Protein AF-A0A372QYA3-F1 (afdb_m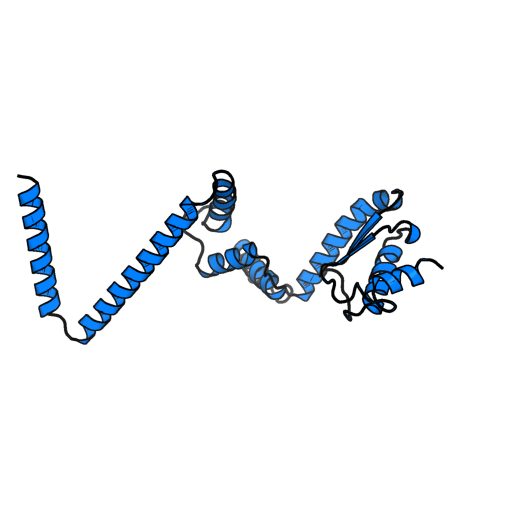onomer_lite)

pLDDT: mean 73.02, std 10.93, range [42.56, 90.44]

Radius of gyration: 29.96 Å; chains: 1; bounding box: 78×36×72 Å

Secondary structure (DSSP, 8-state):
-HHHHHHHHHHHHHHHHHHHHHT--HHHHHHHHHHHHHHHHHHHHHHHHHHHHTTS-TTHHHHHHHHIIIIIB-SSSTTTTSBP-HHHHHHHHHHHTT---HHHHHHHHHHHHHHHHSS---TT-SHHHHHHHHHHHHHHHHHHHHHHHHHSS-EEEEE-TTS--SS-SHHHHHHHHHHHHHHTT--GGGEEEEEES-GGGT--TTTSHHHHHHHHH--

Foldseek 3Di:
DVVVVVVVVVVVVVVVVVVVVVPDDPVRVVVVVVVVVVVVVVVVVVVVVVVVLVPDDPVVNVVVVVCCQPPQADCDDPRGRPGDDPVSVVVVVCVVVPNDDLQNVLVVVQVVCCVVPVDGDPPCRDSVNVLVVVVVVVCVVCLVCLVVQQPDQADEEEDEPSQDQVDPALQSLLVSVVCVCVVSVHQLVRHPYYYYPDCPQQDDPCGRNVNNNCVVNVD

Structure (mmCIF, N/CA/C/O backbone):
data_AF-A0A372QYA3-F1
#
_entry.id   AF-A0A372QYA3-F1
#
loop_
_atom_site.group_PDB
_atom_site.id
_atom_site.type_symbol
_atom_site.label_atom_id
_atom_site.label_alt_id
_atom_site.label_comp_id
_atom_site.label_asym_id
_atom_site.label_entity_id
_atom_site.label_seq_id
_atom_site.pdbx_PDB_ins_code
_atom_site.Cartn_x
_atom_site.Cartn_y
_atom_site.Cartn_z
_atom_site.occupancy
_atom_site.B_iso_or_equiv
_atom_site.auth_seq_id
_atom_site.auth_comp_id
_atom_site.auth_asym_id
_atom_site.auth_atom_id
_atom_site.pdbx_PDB_model_num
ATOM 1 N N . MET A 1 1 ? -58.654 -13.654 30.396 1.00 54.06 1 MET A N 1
ATOM 2 C CA . MET A 1 1 ? -57.987 -13.407 31.698 1.00 54.06 1 MET A CA 1
ATOM 3 C C . MET A 1 1 ? -56.576 -12.816 31.540 1.00 54.06 1 MET A C 1
ATOM 5 O O . MET A 1 1 ? -56.242 -11.886 32.264 1.00 54.06 1 MET A O 1
ATOM 9 N N . GLU A 1 2 ? -55.760 -13.261 30.574 1.00 54.84 2 GLU A N 1
ATOM 10 C CA . GLU A 1 2 ? -54.404 -12.713 30.334 1.00 54.84 2 GLU A CA 1
ATOM 11 C C . GLU A 1 2 ? -54.378 -11.266 29.810 1.00 54.84 2 GLU A C 1
ATOM 13 O O . GLU A 1 2 ? -53.582 -10.458 30.284 1.00 54.84 2 GLU A O 1
ATOM 18 N N . ALA A 1 3 ? -55.300 -10.892 28.916 1.00 55.34 3 ALA A N 1
ATOM 19 C CA . ALA A 1 3 ? -55.398 -9.522 28.393 1.00 55.34 3 ALA A CA 1
ATOM 20 C C . ALA A 1 3 ? -55.776 -8.476 29.467 1.00 55.34 3 ALA A C 1
ATOM 22 O O . ALA A 1 3 ? -55.344 -7.328 29.409 1.00 55.34 3 ALA A O 1
ATOM 23 N N . GLN A 1 4 ? -56.546 -8.871 30.487 1.00 65.69 4 GLN A N 1
ATOM 24 C CA . GLN A 1 4 ? -56.871 -8.000 31.626 1.00 65.69 4 GLN A CA 1
ATOM 25 C C . GLN A 1 4 ? -55.680 -7.850 32.582 1.00 65.69 4 GLN A C 1
ATOM 27 O O . GLN A 1 4 ? -55.420 -6.747 33.062 1.00 65.69 4 GLN A O 1
ATOM 32 N N . LYS A 1 5 ? -54.900 -8.921 32.798 1.00 66.12 5 LYS A N 1
ATOM 33 C CA . LYS A 1 5 ? -53.649 -8.865 33.574 1.00 66.12 5 LYS A CA 1
ATOM 34 C C . LYS A 1 5 ? -52.579 -8.006 32.888 1.00 66.12 5 LYS A C 1
ATOM 36 O O . LYS A 1 5 ? -51.867 -7.276 33.574 1.00 66.12 5 LYS A O 1
ATOM 41 N N . SER A 1 6 ? -52.473 -8.044 31.555 1.00 70.00 6 SER A N 1
ATOM 42 C CA . SER A 1 6 ? -51.511 -7.209 30.817 1.00 70.00 6 SER A CA 1
ATOM 43 C C . SER A 1 6 ? -51.888 -5.723 30.839 1.00 70.00 6 SER A C 1
ATOM 45 O O . SER A 1 6 ? -51.007 -4.876 31.002 1.00 70.00 6 SER A O 1
ATOM 47 N N . LYS A 1 7 ? -53.189 -5.409 30.762 1.00 79.69 7 LYS A N 1
ATOM 48 C CA . LYS A 1 7 ? -53.711 -4.040 30.864 1.00 79.69 7 LYS A CA 1
ATOM 49 C C . LYS A 1 7 ? -53.459 -3.436 32.248 1.00 79.69 7 LYS A C 1
ATOM 51 O O . LYS A 1 7 ? -52.828 -2.389 32.334 1.00 79.69 7 LYS A O 1
ATOM 56 N N . ALA A 1 8 ? -53.805 -4.152 33.320 1.00 80.75 8 ALA A N 1
ATOM 57 C CA . ALA A 1 8 ? -53.555 -3.699 34.692 1.00 80.75 8 ALA A CA 1
ATOM 58 C C . ALA A 1 8 ? -52.058 -3.448 34.971 1.00 80.75 8 ALA A C 1
ATOM 60 O O . ALA A 1 8 ? -51.691 -2.466 35.611 1.00 80.75 8 ALA A O 1
ATOM 61 N N . LYS A 1 9 ? -51.173 -4.293 34.425 1.00 80.94 9 LYS A N 1
ATOM 62 C CA . LYS A 1 9 ? -49.714 -4.132 34.553 1.00 80.94 9 LYS A CA 1
ATOM 63 C C . LYS A 1 9 ? -49.179 -2.925 33.772 1.00 80.94 9 LYS A C 1
ATOM 65 O O . LYS A 1 9 ? -48.159 -2.355 34.151 1.00 80.94 9 LYS A O 1
ATOM 70 N N . ARG A 1 10 ? -49.837 -2.543 32.672 1.00 82.06 10 ARG A N 1
ATOM 71 C CA . ARG A 1 10 ? -49.506 -1.342 31.890 1.00 82.06 10 ARG A CA 1
ATOM 72 C C . ARG A 1 10 ? -49.988 -0.074 32.600 1.00 82.06 10 ARG A C 1
ATOM 74 O O . ARG A 1 10 ? -49.250 0.905 32.625 1.00 82.06 10 ARG A O 1
ATOM 81 N N . ASP A 1 11 ? -51.168 -0.118 33.207 1.00 87.69 11 ASP A N 1
ATOM 82 C CA . ASP A 1 11 ? -51.745 1.022 33.924 1.00 87.69 11 ASP A CA 1
ATOM 83 C C . ASP A 1 11 ? -50.983 1.320 35.231 1.00 87.69 11 ASP A C 1
ATOM 85 O O . ASP A 1 11 ? -50.687 2.480 35.510 1.00 87.69 11 ASP A O 1
ATOM 89 N N . ASP A 1 12 ? -50.529 0.292 35.965 1.00 88.38 12 ASP A N 1
ATOM 90 C CA . ASP A 1 12 ? -49.647 0.476 37.135 1.00 88.38 12 ASP A CA 1
ATOM 91 C C . ASP A 1 12 ? -48.297 1.109 36.759 1.00 88.38 12 ASP A C 1
ATOM 93 O O . ASP A 1 12 ? -47.796 1.987 37.459 1.00 88.38 12 ASP A O 1
ATOM 97 N N . LYS A 1 13 ? -47.724 0.714 35.613 1.00 85.56 13 LYS A N 1
ATOM 98 C CA . LYS A 1 13 ? -46.493 1.330 35.097 1.00 85.56 13 LYS A CA 1
ATOM 99 C C . LYS A 1 13 ? -46.698 2.797 34.728 1.00 85.56 13 LYS A C 1
ATOM 101 O O . LYS A 1 13 ? -45.836 3.606 35.042 1.00 85.56 13 LYS A O 1
ATOM 106 N N . LYS A 1 14 ? -47.824 3.142 34.093 1.00 85.19 14 LYS A N 1
ATOM 107 C CA . LYS A 1 14 ? -48.154 4.540 33.769 1.00 85.19 14 LYS A CA 1
ATOM 108 C C . LYS A 1 14 ? -48.275 5.396 35.023 1.00 85.19 14 LYS A C 1
ATOM 110 O O . LYS A 1 14 ? -47.721 6.485 35.057 1.00 85.19 14 LYS A O 1
ATOM 115 N N . ARG A 1 15 ? -48.951 4.883 36.054 1.00 90.44 15 ARG A N 1
ATOM 116 C CA . ARG A 1 15 ? -49.091 5.588 37.331 1.00 90.44 15 ARG A CA 1
ATOM 117 C C . ARG A 1 15 ? -47.730 5.902 37.957 1.00 90.44 15 ARG A C 1
ATOM 119 O O . ARG A 1 15 ? -47.475 7.053 38.270 1.00 90.44 15 ARG A O 1
ATOM 126 N N . LYS A 1 16 ? -46.842 4.908 38.045 1.00 86.31 16 LYS A N 1
ATOM 127 C CA . LYS A 1 16 ? -45.486 5.087 38.595 1.00 86.31 16 LYS A CA 1
ATOM 128 C C . LYS A 1 16 ? -44.642 6.083 37.804 1.00 86.31 16 LYS A C 1
ATOM 130 O O . LYS A 1 16 ? -43.850 6.808 38.382 1.00 86.31 16 LYS A O 1
ATOM 135 N N . VAL A 1 17 ? -44.797 6.109 36.480 1.00 79.19 17 VAL A N 1
ATOM 136 C CA . VAL A 1 17 ? -44.107 7.091 35.631 1.00 79.19 17 VAL A CA 1
ATOM 137 C C . VAL A 1 17 ? -44.608 8.503 35.923 1.00 79.19 17 VAL A C 1
ATOM 139 O O . VAL A 1 17 ? -43.790 9.402 36.051 1.00 79.19 17 VAL A O 1
ATOM 142 N N . ASN A 1 18 ? -45.918 8.690 36.083 1.00 80.12 18 ASN A N 1
ATOM 143 C CA . ASN A 1 18 ? -46.479 10.002 36.406 1.00 80.12 18 ASN A CA 1
ATOM 144 C C . ASN A 1 18 ? -46.039 10.491 37.792 1.00 80.12 18 ASN A C 1
ATOM 146 O O . ASN A 1 18 ? -45.638 11.638 37.909 1.00 80.12 18 ASN A O 1
ATOM 150 N N . GLU A 1 19 ? -46.020 9.613 38.801 1.00 85.88 19 GLU A N 1
ATOM 151 C CA . GLU A 1 19 ? -45.521 9.946 40.147 1.00 85.88 19 GLU A CA 1
ATOM 152 C C . GLU A 1 19 ? -44.065 10.447 40.104 1.00 85.88 19 GLU A C 1
ATOM 154 O O . GLU A 1 19 ? -43.726 11.426 40.757 1.00 85.88 19 GLU A O 1
ATOM 159 N N . ILE A 1 20 ? -43.213 9.828 39.278 1.00 80.94 20 ILE A N 1
ATOM 160 C CA . ILE A 1 20 ? -41.821 10.263 39.094 1.00 80.94 20 ILE A CA 1
ATOM 161 C C . ILE A 1 20 ? -41.747 11.609 38.360 1.00 80.94 20 ILE A C 1
ATOM 163 O O . ILE A 1 20 ? -40.933 12.448 38.727 1.00 80.94 20 ILE A O 1
ATOM 167 N N . ILE A 1 21 ? -42.579 11.822 37.335 1.00 78.00 21 ILE A N 1
ATOM 168 C CA . ILE A 1 21 ? -42.610 13.079 36.568 1.00 78.00 21 ILE A CA 1
ATOM 169 C C . ILE A 1 21 ? -43.040 14.250 37.458 1.00 78.00 21 ILE A C 1
ATOM 171 O O . ILE A 1 21 ? -42.447 15.322 37.367 1.00 78.00 21 ILE A O 1
ATOM 175 N N . ASP A 1 22 ? -44.020 14.038 38.336 1.00 82.88 22 ASP A N 1
ATOM 176 C CA . ASP A 1 22 ? -44.539 15.073 39.236 1.00 82.88 22 ASP A CA 1
ATOM 177 C C . ASP A 1 22 ? -43.504 15.508 40.298 1.00 82.88 22 ASP A C 1
ATOM 179 O O . ASP A 1 22 ? -43.566 16.627 40.806 1.00 82.88 22 ASP A O 1
ATOM 183 N N . GLU A 1 23 ? -42.524 14.653 40.614 1.00 84.75 23 GLU A N 1
ATOM 184 C CA . GLU A 1 23 ? -41.421 14.945 41.545 1.00 84.75 23 GLU A CA 1
ATOM 185 C C . GLU A 1 23 ? -40.174 15.543 40.862 1.00 84.75 23 GLU A C 1
ATOM 187 O O . GLU A 1 23 ? -39.205 15.922 41.535 1.00 84.75 23 GLU A O 1
ATOM 192 N N . MET A 1 24 ? -40.154 15.624 39.528 1.00 83.19 24 MET A N 1
ATOM 193 C CA . MET A 1 24 ? -38.999 16.116 38.780 1.00 83.19 24 MET A CA 1
ATOM 194 C C . MET A 1 24 ? -39.003 17.640 38.664 1.00 83.19 24 MET A C 1
ATOM 196 O O . MET A 1 24 ? -39.960 18.257 38.209 1.00 83.19 24 MET A O 1
ATOM 200 N N . ASP A 1 25 ? -37.873 18.253 39.017 1.00 86.44 25 ASP A N 1
ATOM 201 C CA . ASP A 1 25 ? -37.598 19.641 38.659 1.00 86.44 25 ASP A CA 1
ATOM 202 C C . ASP A 1 25 ? -37.286 19.780 37.156 1.00 86.44 25 ASP A C 1
ATOM 204 O O . ASP A 1 25 ? -36.937 18.815 36.468 1.00 86.44 25 ASP A O 1
ATOM 208 N N . GLU A 1 26 ? -37.400 21.007 36.650 1.00 82.69 26 GLU A N 1
ATOM 209 C CA . GLU A 1 26 ? -37.239 21.345 35.230 1.00 82.69 26 GLU A CA 1
ATOM 210 C C . GLU A 1 26 ? -35.877 20.885 34.669 1.00 82.69 26 GLU A C 1
ATOM 212 O O . GLU A 1 26 ? -35.795 20.367 33.556 1.00 82.69 26 GLU A O 1
ATOM 217 N N . SER A 1 27 ? -34.816 20.939 35.484 1.00 80.75 27 SER A N 1
ATOM 218 C CA . SER A 1 27 ? -33.470 20.501 35.086 1.00 80.75 27 SER A CA 1
ATOM 219 C C . SER A 1 27 ? -33.353 18.980 34.916 1.00 80.75 27 SER A C 1
ATOM 221 O O . SER A 1 27 ? -32.662 18.489 34.016 1.00 80.75 27 SER A O 1
ATOM 223 N N . LYS A 1 28 ? -34.040 18.203 35.762 1.00 82.19 28 LYS A N 1
ATOM 224 C CA . LYS A 1 28 ? -34.118 16.741 35.631 1.00 82.19 28 LYS A CA 1
ATOM 225 C C . LYS A 1 28 ? -34.980 16.343 34.445 1.00 82.19 28 LYS A C 1
ATOM 227 O O . LYS A 1 28 ? -34.674 15.337 33.797 1.00 82.19 28 LYS A O 1
ATOM 232 N N . LEU A 1 29 ? -36.029 17.112 34.158 1.00 81.12 29 LEU A N 1
ATOM 233 C CA . LEU A 1 29 ? -36.910 16.870 33.022 1.00 81.12 29 LEU A CA 1
ATOM 234 C C . LEU A 1 29 ? -36.161 17.032 31.695 1.00 81.12 29 LEU A C 1
ATOM 236 O O . LEU A 1 29 ? -36.179 16.104 30.885 1.00 81.12 29 LEU A O 1
ATOM 240 N N . ASP A 1 30 ? -35.409 18.120 31.526 1.00 79.69 30 ASP A N 1
ATOM 241 C CA . ASP A 1 30 ? -34.592 18.365 30.328 1.00 79.69 30 ASP A CA 1
ATOM 242 C C . ASP A 1 30 ? -33.505 17.302 30.124 1.00 79.69 30 ASP A C 1
ATOM 244 O O . ASP A 1 30 ? -33.333 16.766 29.025 1.00 79.69 30 ASP A O 1
ATOM 248 N N . ASN A 1 31 ? -32.802 16.913 31.193 1.00 82.12 31 ASN A N 1
ATOM 249 C CA . ASN A 1 31 ? -31.814 15.833 31.118 1.00 82.12 31 ASN A CA 1
ATOM 250 C C . ASN A 1 31 ? -32.444 14.493 30.715 1.00 82.12 31 ASN A C 1
ATOM 252 O O . ASN A 1 31 ? -31.862 13.730 29.940 1.00 82.12 31 ASN A O 1
ATOM 256 N N . THR A 1 32 ? -33.646 14.211 31.213 1.00 80.62 32 THR A N 1
ATOM 257 C CA . THR A 1 32 ? -34.378 12.983 30.884 1.00 80.62 32 THR A CA 1
ATOM 258 C C . THR A 1 32 ? -34.872 13.003 29.439 1.00 80.62 32 THR A C 1
ATOM 260 O O . THR A 1 32 ? -34.768 11.989 28.746 1.00 80.62 32 THR A O 1
ATOM 263 N N . LEU A 1 33 ? -35.342 14.153 28.950 1.00 81.12 33 LEU A N 1
ATOM 264 C CA . LEU A 1 33 ? -35.749 14.338 27.557 1.00 81.12 33 LEU A CA 1
ATOM 265 C C . LEU A 1 33 ? -34.569 14.129 26.595 1.00 81.12 33 LEU A C 1
ATOM 267 O O . LEU A 1 33 ? -34.702 13.400 25.608 1.00 81.12 33 LEU A O 1
ATOM 271 N N . ASN A 1 34 ? -33.400 14.688 26.918 1.00 80.12 34 ASN A N 1
ATOM 272 C CA . ASN A 1 34 ? -32.170 14.480 26.150 1.00 80.12 34 ASN A CA 1
ATOM 273 C C . ASN A 1 34 ? -31.742 13.008 26.138 1.00 80.12 34 ASN A C 1
ATOM 275 O O . ASN A 1 34 ? -31.420 12.465 25.081 1.00 80.12 34 ASN A O 1
ATOM 279 N N . LEU A 1 35 ? -31.797 12.326 27.288 1.00 75.19 35 LEU A N 1
ATOM 280 C CA . LEU A 1 35 ? -31.499 10.895 27.370 1.00 75.19 35 LEU A CA 1
ATOM 281 C C . LEU A 1 35 ? -32.443 10.061 26.500 1.00 75.19 35 LEU A C 1
ATOM 283 O O . LEU A 1 35 ? -31.967 9.203 25.764 1.00 75.19 35 LEU A O 1
ATOM 287 N N . ILE A 1 36 ? -33.755 10.317 26.544 1.00 76.19 36 ILE A N 1
ATOM 288 C CA . ILE A 1 36 ? -34.750 9.601 25.726 1.00 76.19 36 ILE A CA 1
ATOM 289 C C . ILE A 1 36 ? -34.511 9.843 24.233 1.00 76.19 36 ILE A C 1
ATOM 291 O O . ILE A 1 36 ? -34.587 8.900 23.442 1.00 76.19 36 ILE A O 1
ATOM 295 N N . THR A 1 37 ? -34.192 11.080 23.856 1.00 77.31 37 THR A N 1
ATOM 296 C CA . THR A 1 37 ? -33.928 11.468 22.463 1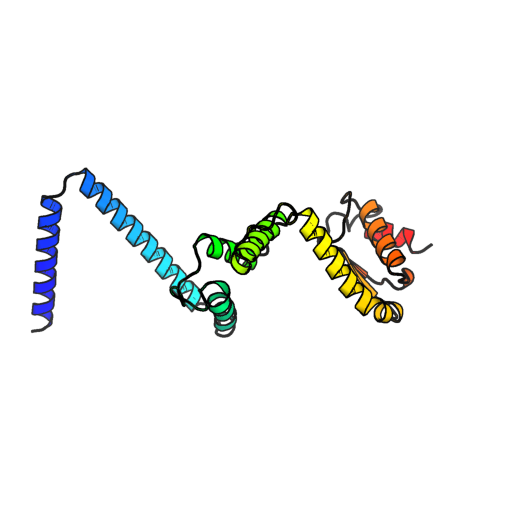.00 77.31 37 THR A CA 1
ATOM 297 C C . THR A 1 37 ? -32.694 10.746 21.924 1.00 77.31 37 THR A C 1
ATOM 299 O O . THR A 1 37 ? -32.789 10.050 20.913 1.00 77.31 37 THR A O 1
ATOM 302 N N . ASN A 1 38 ? -31.586 10.771 22.671 1.00 69.75 38 ASN A N 1
ATOM 303 C CA . ASN A 1 38 ? -30.362 10.041 22.328 1.00 69.75 38 ASN A CA 1
ATOM 304 C C . ASN A 1 38 ? -30.596 8.521 22.254 1.00 69.75 38 ASN A C 1
ATOM 306 O O . ASN A 1 38 ? -30.051 7.836 21.387 1.00 69.75 38 ASN A O 1
ATOM 310 N N . LEU A 1 39 ? -31.435 7.973 23.141 1.00 70.06 39 LEU A N 1
ATOM 311 C CA . LEU A 1 39 ? -31.774 6.546 23.143 1.00 70.06 39 LEU A CA 1
ATOM 312 C C . LEU A 1 39 ? -32.598 6.152 21.908 1.00 70.06 39 LEU A C 1
ATOM 314 O O . LEU A 1 39 ? -32.414 5.064 21.353 1.00 70.06 39 LEU A O 1
ATOM 318 N N . MET A 1 40 ? -33.502 7.031 21.470 1.00 71.44 40 MET A N 1
ATOM 319 C CA . MET A 1 40 ? -34.287 6.848 20.250 1.00 71.44 40 MET A CA 1
ATOM 320 C C . MET A 1 40 ? -33.432 6.949 18.987 1.00 71.44 40 MET A C 1
ATOM 322 O O . MET A 1 40 ? -33.589 6.117 18.092 1.00 71.44 40 MET A O 1
ATOM 326 N N . GLU A 1 41 ? -32.527 7.924 18.915 1.00 71.94 41 GLU A N 1
ATOM 327 C CA . GLU A 1 41 ? -31.592 8.077 17.795 1.00 71.94 41 GLU A CA 1
ATOM 328 C C . GLU A 1 41 ? -30.664 6.864 17.683 1.00 71.94 41 GLU A C 1
ATOM 330 O O . GLU A 1 41 ? -30.631 6.219 16.633 1.00 71.94 41 GLU A O 1
ATOM 335 N N . SER A 1 42 ? -30.056 6.441 18.796 1.00 62.91 42 SER A N 1
ATOM 336 C CA . SER A 1 42 ? -29.243 5.218 18.861 1.00 62.91 42 SER A CA 1
ATOM 337 C C . SER A 1 42 ? -30.030 3.966 18.447 1.00 62.91 42 SER A C 1
ATOM 339 O O . SER A 1 42 ? -29.521 3.082 17.751 1.00 62.91 42 SER A O 1
ATOM 341 N N . SER A 1 43 ? -31.313 3.886 18.816 1.00 72.25 43 SER A N 1
ATOM 342 C CA . SER A 1 43 ? -32.183 2.779 18.398 1.00 72.25 43 SER A CA 1
ATOM 343 C C . SER A 1 43 ? -32.451 2.790 16.891 1.00 72.25 43 SER A C 1
ATOM 345 O O . SER A 1 43 ? -32.512 1.725 16.275 1.00 72.25 43 SER A O 1
ATOM 347 N N . LYS A 1 44 ? -32.585 3.971 16.282 1.00 72.81 44 LYS A N 1
ATOM 348 C CA . LYS A 1 44 ? -32.798 4.134 14.838 1.00 72.81 44 LYS A CA 1
ATOM 349 C C . LYS A 1 44 ? -31.549 3.758 14.042 1.00 72.81 44 LYS A C 1
ATOM 351 O O . LYS A 1 44 ? -31.654 3.022 13.064 1.00 72.81 44 LYS A O 1
ATOM 356 N N . GLU A 1 45 ? -30.376 4.187 14.497 1.00 66.25 45 GLU A N 1
ATOM 357 C CA . GLU A 1 45 ? -29.081 3.794 13.926 1.00 66.25 45 GLU A CA 1
ATOM 358 C C . GLU A 1 45 ? -28.879 2.279 13.990 1.00 66.25 45 GLU A C 1
ATOM 360 O O . GLU A 1 45 ? -28.524 1.653 12.991 1.00 66.25 45 GLU A O 1
ATOM 365 N N . ARG A 1 46 ? -29.205 1.663 15.133 1.00 65.19 46 ARG A N 1
ATOM 366 C CA . ARG A 1 46 ? -29.152 0.208 15.302 1.00 65.19 46 ARG A CA 1
ATOM 367 C C . ARG A 1 46 ? -30.089 -0.528 14.341 1.00 65.19 46 ARG A C 1
ATOM 369 O O . ARG A 1 46 ? -29.693 -1.545 13.777 1.00 65.19 46 ARG A O 1
ATOM 376 N N . ILE A 1 47 ? -31.319 -0.045 14.157 1.00 71.25 47 ILE A N 1
ATOM 377 C CA . ILE A 1 47 ? -32.288 -0.643 13.221 1.00 71.25 47 ILE A CA 1
ATOM 378 C C . ILE A 1 47 ? -31.784 -0.536 11.778 1.00 71.25 47 ILE A C 1
ATOM 380 O O . ILE A 1 47 ? -31.845 -1.519 11.040 1.00 71.25 47 ILE A O 1
ATOM 384 N N . ASN A 1 48 ? -31.240 0.620 11.397 1.00 71.38 48 ASN A N 1
ATOM 385 C CA . ASN A 1 48 ? -30.671 0.825 10.068 1.00 71.38 48 ASN A CA 1
ATOM 386 C C . ASN A 1 48 ? -29.484 -0.113 9.818 1.00 71.38 48 ASN A C 1
ATOM 388 O O . ASN A 1 48 ? -29.434 -0.758 8.777 1.00 71.38 48 ASN A O 1
ATOM 392 N N . LEU A 1 49 ? -28.580 -0.254 10.793 1.00 65.56 49 LEU A N 1
ATOM 393 C CA . LEU A 1 49 ? -27.438 -1.163 10.694 1.00 65.56 49 LEU A CA 1
ATOM 394 C C . LEU A 1 49 ? -27.882 -2.621 10.513 1.00 65.56 49 LEU A C 1
ATOM 396 O O . LEU A 1 49 ? -27.360 -3.318 9.648 1.00 65.56 49 LEU A O 1
ATOM 400 N N . ILE A 1 50 ? -28.870 -3.075 11.292 1.00 69.19 50 ILE A N 1
ATOM 401 C CA . ILE A 1 50 ? -29.434 -4.428 11.158 1.00 69.19 50 ILE A CA 1
ATOM 402 C C . ILE A 1 50 ? -30.028 -4.624 9.759 1.00 69.19 50 ILE A C 1
ATOM 404 O O . ILE A 1 50 ? -29.781 -5.656 9.140 1.00 69.19 50 ILE A O 1
ATOM 408 N N . SER A 1 51 ? -30.758 -3.631 9.244 1.00 71.69 51 SER A N 1
ATOM 409 C CA . SER A 1 51 ? -31.317 -3.683 7.891 1.00 71.69 51 SER A CA 1
ATOM 410 C C . SER A 1 51 ? -30.228 -3.764 6.817 1.00 71.69 51 SER A C 1
ATOM 412 O O . SER A 1 51 ? -30.395 -4.515 5.863 1.00 71.69 51 SER A O 1
ATOM 414 N N . SER A 1 52 ? -29.122 -3.027 6.960 1.00 70.12 52 SER A N 1
ATOM 415 C CA . SER A 1 52 ? -28.000 -3.076 6.011 1.00 70.12 52 SER A CA 1
ATOM 416 C C . SER A 1 52 ? -27.287 -4.427 6.037 1.00 70.12 52 SER A C 1
ATOM 418 O O . SER A 1 52 ? -26.984 -4.980 4.987 1.00 70.12 52 SER A O 1
ATOM 420 N N . VAL A 1 53 ? -27.067 -4.999 7.226 1.00 64.44 53 VAL A N 1
ATOM 421 C CA . VAL A 1 53 ? -26.453 -6.332 7.366 1.00 64.44 53 VAL A CA 1
ATOM 422 C C . VAL A 1 53 ? -27.346 -7.418 6.762 1.00 64.44 53 VAL A C 1
ATOM 424 O O . VAL A 1 53 ? -26.846 -8.343 6.135 1.00 64.44 53 VAL A O 1
ATOM 427 N N . GLN A 1 54 ? -28.668 -7.293 6.897 1.00 69.69 54 GLN A N 1
ATOM 428 C CA . GLN A 1 54 ? -29.637 -8.215 6.291 1.00 69.69 54 GLN A CA 1
ATOM 429 C C . GLN A 1 54 ? -29.716 -8.118 4.760 1.00 69.69 54 GLN A C 1
ATOM 431 O O . GLN A 1 54 ? -30.284 -9.010 4.135 1.00 69.69 54 GLN A O 1
ATOM 436 N N . GLN A 1 55 ? -29.188 -7.046 4.164 1.00 76.62 55 GLN A N 1
ATOM 437 C CA . GLN A 1 55 ? -29.133 -6.854 2.712 1.00 76.62 55 GLN A CA 1
ATOM 438 C C . GLN A 1 55 ? -27.843 -7.395 2.080 1.00 76.62 55 GLN A C 1
ATOM 440 O O . GLN A 1 55 ? -27.765 -7.442 0.854 1.00 76.62 55 GLN A O 1
ATOM 445 N N . LEU A 1 56 ? -26.852 -7.803 2.883 1.00 72.19 56 LEU A N 1
ATOM 446 C CA . LEU A 1 56 ? -25.627 -8.430 2.384 1.00 72.19 56 LEU A CA 1
ATOM 447 C C . LEU A 1 56 ? -25.935 -9.816 1.804 1.00 72.19 56 LEU A C 1
ATOM 449 O O . LEU A 1 56 ? -26.753 -10.562 2.348 1.00 72.19 56 LEU A O 1
ATOM 453 N N . SER A 1 57 ? -25.267 -10.166 0.708 1.00 75.06 57 SER A N 1
ATOM 454 C CA . SER A 1 57 ? -25.379 -11.493 0.097 1.00 75.06 57 SER A CA 1
ATOM 455 C C . SER A 1 57 ? -24.757 -12.585 0.982 1.00 75.06 57 SER A C 1
ATOM 457 O O . SER A 1 57 ? -23.898 -12.317 1.826 1.00 75.06 57 SER A O 1
ATOM 459 N N . GLU A 1 58 ? -25.159 -13.846 0.781 1.00 71.06 58 GLU A N 1
ATOM 460 C CA . GLU A 1 58 ? -24.625 -14.993 1.541 1.00 71.06 58 GLU A CA 1
ATOM 461 C C . GLU A 1 58 ? -23.098 -15.159 1.403 1.00 71.06 58 GLU A C 1
ATOM 463 O O . GLU A 1 58 ? -22.466 -15.759 2.270 1.00 71.06 58 GLU A O 1
ATOM 468 N N . GLU A 1 59 ? -22.495 -14.592 0.356 1.00 73.25 59 GLU A N 1
ATOM 469 C CA . GLU A 1 59 ? -21.051 -14.603 0.091 1.00 73.25 59 GLU A CA 1
ATOM 470 C C . GLU A 1 59 ? -20.307 -13.472 0.830 1.00 73.25 59 GLU A C 1
ATOM 472 O O . GLU A 1 59 ? -19.155 -13.640 1.237 1.00 73.25 59 GLU A O 1
ATOM 477 N N . GLU A 1 60 ? -20.970 -12.337 1.070 1.00 59.66 60 GLU A N 1
ATOM 478 C CA . GLU A 1 60 ? -20.402 -11.168 1.758 1.00 59.66 60 GLU A CA 1
ATOM 479 C C . GLU A 1 60 ? -20.411 -11.320 3.286 1.00 59.66 60 GLU A C 1
ATOM 481 O O . GLU A 1 60 ? -19.540 -10.781 3.975 1.00 59.66 60 GLU A O 1
ATOM 486 N N . ILE A 1 61 ? -21.356 -12.091 3.833 1.00 62.66 61 ILE A N 1
ATOM 487 C CA . ILE A 1 61 ? -21.488 -12.298 5.283 1.00 62.66 61 ILE A CA 1
ATOM 488 C C . ILE A 1 61 ? -20.247 -12.997 5.887 1.00 62.66 61 ILE A C 1
ATOM 490 O O . ILE A 1 61 ? -19.706 -12.477 6.866 1.00 62.66 61 ILE A O 1
ATOM 494 N N . PRO A 1 62 ? -19.723 -14.115 5.337 1.00 60.16 62 PRO A N 1
ATOM 495 C CA . PRO A 1 62 ? -18.499 -14.747 5.840 1.00 60.16 62 PRO A CA 1
ATOM 496 C C . PRO A 1 62 ? -17.249 -13.879 5.649 1.00 60.16 62 PRO A C 1
ATOM 498 O O . PRO A 1 62 ? -16.360 -13.881 6.505 1.00 60.16 62 PRO A O 1
ATOM 501 N N . ALA A 1 63 ? -17.191 -13.119 4.548 1.00 56.25 63 ALA A N 1
ATOM 502 C CA . ALA A 1 63 ? -16.095 -12.199 4.255 1.00 56.25 63 ALA A CA 1
ATOM 503 C C . ALA A 1 63 ? -16.031 -11.034 5.260 1.00 56.25 63 ALA A C 1
ATOM 505 O O . ALA A 1 63 ? -14.938 -10.579 5.591 1.00 56.25 63 ALA A O 1
ATOM 506 N N . ALA A 1 64 ? -17.178 -10.600 5.796 1.00 55.81 64 ALA A N 1
ATOM 507 C CA . ALA A 1 64 ? -17.262 -9.615 6.873 1.00 55.81 64 ALA A CA 1
ATOM 508 C C . ALA A 1 64 ? -17.075 -10.228 8.280 1.00 55.81 64 ALA A C 1
ATOM 510 O O . ALA A 1 64 ? -16.446 -9.608 9.141 1.00 55.81 64 ALA A O 1
ATOM 511 N N . ASP A 1 65 ? -17.570 -11.450 8.531 1.00 59.88 65 ASP A N 1
ATOM 512 C CA . ASP A 1 65 ? -17.488 -12.117 9.847 1.00 59.88 65 ASP A CA 1
ATOM 513 C C . ASP A 1 65 ? -16.039 -12.411 10.262 1.00 59.88 65 ASP A C 1
ATOM 515 O O . ASP A 1 65 ? -15.669 -12.229 11.426 1.00 59.88 65 ASP A O 1
ATOM 519 N N . HIS A 1 66 ? -15.194 -12.825 9.313 1.00 61.00 66 HIS A N 1
ATOM 520 C CA . HIS A 1 66 ? -13.802 -13.171 9.597 1.00 61.00 66 HIS A CA 1
ATOM 521 C C . HIS A 1 66 ? -12.983 -11.990 10.162 1.00 61.00 66 HIS A C 1
ATOM 523 O O . HIS A 1 66 ? -12.435 -12.142 11.258 1.00 61.00 66 HIS A O 1
ATOM 529 N N . PRO A 1 67 ? -12.918 -10.806 9.519 1.00 52.56 67 PRO A N 1
ATOM 530 C CA . PRO A 1 67 ? -12.242 -9.636 10.081 1.00 52.56 67 PRO A CA 1
ATOM 531 C C . PRO A 1 67 ? -12.899 -9.122 11.368 1.00 52.56 67 PRO A C 1
ATOM 533 O O . PRO A 1 67 ? -12.190 -8.707 12.283 1.00 52.56 67 PRO A O 1
ATOM 536 N N . ILE A 1 68 ? -14.226 -9.207 11.518 1.00 57.84 68 ILE A N 1
ATOM 537 C CA . ILE A 1 68 ? -14.886 -8.793 12.768 1.00 57.84 68 ILE A CA 1
ATOM 538 C C . ILE A 1 68 ? -14.443 -9.681 13.942 1.00 57.84 68 ILE A C 1
ATOM 540 O O . ILE A 1 68 ? -14.047 -9.175 14.993 1.00 57.84 68 ILE A O 1
ATOM 544 N N . LYS A 1 69 ? -14.427 -11.006 13.763 1.00 57.97 69 LYS A N 1
ATOM 545 C CA . LYS A 1 69 ? -13.985 -11.938 14.813 1.00 57.97 69 LYS A CA 1
ATOM 546 C C . LYS A 1 69 ? -12.486 -11.908 15.077 1.00 57.97 69 LYS A C 1
ATOM 548 O O . LYS A 1 69 ? -12.086 -12.096 16.222 1.00 57.97 69 LYS A O 1
ATOM 553 N N . THR A 1 70 ? -11.666 -11.733 14.042 1.00 53.91 70 THR A N 1
ATOM 554 C CA . THR A 1 70 ? -10.200 -11.834 14.167 1.00 53.91 70 THR A CA 1
ATOM 555 C C . THR A 1 70 ? -9.515 -10.502 14.456 1.00 53.91 70 THR A C 1
ATOM 557 O O . THR A 1 70 ? -8.439 -10.514 15.048 1.00 53.91 70 THR A O 1
ATOM 560 N N . MET A 1 71 ? -10.128 -9.367 14.091 1.00 51.25 71 MET A N 1
ATOM 561 C CA . MET A 1 71 ? -9.526 -8.033 14.221 1.00 51.25 71 MET A CA 1
ATOM 562 C C . MET A 1 71 ? -10.352 -7.020 15.017 1.00 51.25 71 MET A C 1
ATOM 564 O O . MET A 1 71 ? -9.766 -6.058 15.498 1.00 51.25 71 MET A O 1
ATOM 568 N N . MET A 1 72 ? -11.674 -7.184 15.169 1.00 59.22 72 MET A N 1
ATOM 569 C CA . MET A 1 72 ? -12.529 -6.206 15.878 1.00 59.22 72 MET A CA 1
ATOM 570 C C . MET A 1 72 ? -12.968 -6.667 17.271 1.00 59.22 72 MET A C 1
ATOM 572 O O . MET A 1 72 ? -13.534 -5.869 18.019 1.00 59.22 72 MET A O 1
ATOM 576 N N . CYS A 1 73 ? -12.690 -7.918 17.647 1.00 61.12 73 CYS A N 1
ATOM 577 C CA . CYS A 1 73 ? -12.996 -8.478 18.961 1.00 61.12 73 CYS A CA 1
ATOM 578 C C . CYS A 1 73 ? -11.735 -9.021 19.635 1.00 61.12 73 CYS A C 1
ATOM 580 O O . CYS A 1 73 ? -10.841 -9.534 18.965 1.00 61.12 73 CYS A O 1
ATOM 582 N N . TYR A 1 74 ? -11.666 -8.954 20.968 1.00 56.00 74 TYR A N 1
ATOM 583 C CA . TYR A 1 74 ? -10.577 -9.606 21.698 1.00 56.00 74 TYR A CA 1
ATOM 584 C C . TYR A 1 74 ? -10.656 -11.123 21.473 1.00 56.00 74 TYR A C 1
ATOM 586 O O . TYR A 1 74 ? -11.669 -11.729 21.835 1.00 56.00 74 TYR A O 1
ATOM 594 N N . PRO A 1 75 ? -9.609 -11.760 20.923 1.00 52.66 75 PRO A N 1
ATOM 595 C CA . PRO A 1 75 ? -9.658 -13.181 20.603 1.00 52.66 75 PRO A CA 1
ATOM 596 C C . PRO A 1 75 ? -9.513 -14.067 21.844 1.00 52.66 75 PRO A C 1
ATOM 598 O O . PRO A 1 75 ? -9.891 -15.231 21.792 1.00 52.66 75 PRO A O 1
ATOM 601 N N . LYS A 1 76 ? -8.924 -13.543 22.933 1.00 56.25 76 LYS A N 1
ATOM 602 C CA . LYS A 1 76 ? -8.678 -14.241 24.207 1.00 56.25 76 LYS A CA 1
ATOM 603 C C . LYS A 1 76 ? -8.617 -13.255 25.381 1.00 56.25 76 LYS A C 1
ATOM 605 O O . LYS A 1 76 ? -8.340 -12.070 25.189 1.00 56.25 76 LYS A O 1
ATOM 610 N N . GLY A 1 77 ? -8.786 -13.764 26.604 1.00 66.00 77 GLY A N 1
ATOM 611 C CA . GLY A 1 77 ? -8.552 -13.030 27.857 1.00 66.00 77 GLY A CA 1
ATOM 612 C C . GLY A 1 77 ? -9.827 -12.485 28.522 1.00 66.00 77 GLY A C 1
ATOM 613 O O . GLY A 1 77 ? -10.931 -12.811 28.101 1.00 66.00 77 GLY A O 1
ATOM 614 N N . PRO A 1 78 ? -9.718 -11.629 29.559 1.00 63.06 78 PRO A N 1
ATOM 615 C CA . PRO A 1 78 ? -10.870 -11.174 30.360 1.00 63.06 78 PRO A CA 1
ATOM 616 C C . PRO A 1 78 ? -11.937 -10.397 29.573 1.00 63.06 78 PRO A C 1
ATOM 618 O O . PRO A 1 78 ? -13.054 -10.189 30.048 1.00 63.06 78 PRO A O 1
ATOM 621 N N . ASN A 1 79 ? -11.571 -9.928 28.381 1.00 59.28 79 ASN A N 1
ATOM 622 C CA . ASN A 1 79 ? -12.429 -9.183 27.473 1.00 59.28 79 ASN A CA 1
ATOM 623 C C . ASN A 1 79 ? -12.742 -9.960 26.190 1.00 59.28 79 ASN A C 1
ATOM 625 O O . ASN A 1 79 ? -13.246 -9.350 25.255 1.00 59.28 79 ASN A O 1
ATOM 629 N N . GLU A 1 80 ? -12.460 -11.266 26.138 1.00 73.06 80 GLU A N 1
ATOM 630 C CA . GLU A 1 80 ? -12.737 -12.120 24.980 1.00 73.06 80 GLU A CA 1
ATOM 631 C C . GLU A 1 80 ? -14.166 -11.927 24.455 1.00 73.06 80 GLU A C 1
ATOM 633 O O . GLU A 1 80 ? -15.130 -11.855 25.222 1.00 73.06 80 GLU A O 1
ATOM 638 N N . GLY A 1 81 ? -14.286 -11.771 23.137 1.00 61.69 81 GLY A N 1
ATOM 639 C CA . GLY A 1 81 ? -15.556 -11.516 22.459 1.00 61.69 81 GLY A CA 1
ATOM 640 C C . GLY A 1 81 ? -16.107 -10.093 22.612 1.00 61.69 81 GLY A C 1
ATOM 641 O O . GLY A 1 81 ? -17.093 -9.763 21.955 1.00 61.69 81 GLY A O 1
ATOM 642 N N . LYS A 1 82 ? -15.492 -9.223 23.427 1.00 69.56 82 LYS A N 1
ATOM 643 C CA . LYS A 1 82 ? -15.839 -7.794 23.447 1.00 69.56 82 LYS A CA 1
ATOM 644 C C . LYS A 1 82 ? -15.217 -7.088 22.249 1.00 69.56 82 LYS A C 1
ATOM 646 O O . LYS A 1 82 ? -14.106 -7.417 21.834 1.00 69.56 82 LYS A O 1
ATOM 651 N N . LEU A 1 83 ? -15.924 -6.076 21.755 1.00 61.25 83 LEU A N 1
ATOM 652 C CA . LEU A 1 83 ? -15.419 -5.163 20.739 1.00 61.25 83 LEU A CA 1
ATOM 653 C C . LEU A 1 83 ? -14.169 -4.435 21.248 1.00 61.25 83 LEU A C 1
ATOM 655 O O . LEU A 1 83 ? -14.151 -3.898 22.360 1.00 61.25 83 LEU A O 1
ATOM 659 N N . ILE A 1 84 ? -13.136 -4.421 20.414 1.00 64.25 84 ILE A N 1
ATOM 660 C CA . ILE A 1 84 ? -11.917 -3.642 20.621 1.00 64.25 84 ILE A CA 1
ATOM 661 C C . ILE A 1 84 ? -12.302 -2.150 20.606 1.00 64.25 84 ILE A C 1
ATOM 663 O O . ILE A 1 84 ? -13.307 -1.785 20.002 1.00 64.25 84 ILE A O 1
ATOM 667 N N . SER A 1 85 ? -11.582 -1.297 21.343 1.00 64.56 85 SER A N 1
ATOM 668 C CA . SER A 1 85 ? -11.967 0.097 21.630 1.00 64.56 85 SER A CA 1
ATOM 669 C C . SER A 1 85 ? -12.516 0.881 20.412 1.00 64.56 85 SER A C 1
ATOM 671 O O . SER A 1 85 ? -12.063 0.659 19.288 1.00 64.56 85 SER A O 1
ATOM 673 N N . PRO A 1 86 ? -13.436 1.854 20.608 1.00 54.91 86 PRO A N 1
ATOM 674 C CA . PRO A 1 86 ? -13.994 2.673 19.519 1.00 54.91 86 PRO A CA 1
ATOM 675 C C . PRO A 1 86 ? -12.936 3.342 18.630 1.00 54.91 86 PRO A C 1
ATOM 677 O O . PRO A 1 86 ? -13.153 3.533 17.437 1.00 54.91 86 PRO A O 1
ATOM 680 N N . TYR A 1 87 ? -11.766 3.650 19.201 1.00 55.59 87 TYR A N 1
ATOM 681 C CA . TYR A 1 87 ? -10.604 4.105 18.446 1.00 55.59 87 TYR A CA 1
ATOM 682 C C . TYR A 1 87 ? -10.193 3.065 17.397 1.00 55.59 87 TYR A C 1
ATOM 684 O O . TYR A 1 87 ? -10.190 3.373 16.213 1.00 55.59 87 TYR A O 1
ATOM 692 N N . LEU A 1 88 ? -9.932 1.819 17.794 1.00 52.94 88 LEU A N 1
ATOM 693 C CA . LEU A 1 88 ? -9.491 0.757 16.885 1.00 52.94 88 LEU A CA 1
ATOM 694 C C . LEU A 1 88 ? -10.579 0.334 15.877 1.00 52.94 88 LEU A C 1
ATOM 696 O O . LEU A 1 88 ? -10.240 -0.025 14.753 1.00 52.94 88 LEU A O 1
ATOM 700 N N . GLN A 1 89 ? -11.866 0.470 16.219 1.00 57.97 89 GLN A N 1
ATOM 701 C CA . GLN A 1 89 ? -12.980 0.279 15.273 1.00 57.97 89 GLN A CA 1
ATOM 702 C C . GLN A 1 89 ? -12.963 1.316 14.141 1.00 57.97 89 GLN A C 1
ATOM 704 O O . GLN A 1 89 ? -13.036 0.948 12.969 1.00 57.97 89 GLN A O 1
ATOM 709 N N . ASN A 1 90 ? -12.794 2.602 14.477 1.00 58.09 90 ASN A N 1
ATOM 710 C CA . ASN A 1 90 ? -12.617 3.656 13.472 1.00 58.09 90 ASN A CA 1
ATOM 711 C C . ASN A 1 90 ? -11.369 3.402 12.616 1.00 58.09 90 ASN A C 1
ATOM 713 O O . ASN A 1 90 ? -11.390 3.615 11.408 1.00 58.09 90 ASN A O 1
ATOM 717 N N . LYS A 1 91 ? -10.295 2.883 13.222 1.00 54.03 91 LYS A N 1
ATOM 718 C CA . LYS A 1 91 ? -9.044 2.575 12.515 1.00 54.03 91 LYS A CA 1
ATOM 719 C C . LYS A 1 91 ? -9.175 1.404 11.540 1.00 54.03 91 LYS A C 1
ATOM 721 O O . LYS A 1 91 ? -8.620 1.463 10.447 1.00 54.03 91 LYS A O 1
ATOM 726 N N . ALA A 1 92 ? -9.938 0.376 11.895 1.00 52.16 92 ALA A N 1
ATOM 727 C CA . ALA A 1 92 ? -10.243 -0.732 10.997 1.00 52.16 92 ALA A CA 1
ATOM 728 C C . ALA A 1 92 ? -11.195 -0.311 9.859 1.00 52.16 92 ALA A C 1
ATOM 730 O O . ALA A 1 92 ? -11.028 -0.763 8.729 1.00 52.16 92 ALA A O 1
ATOM 731 N N . TYR A 1 93 ? -12.125 0.615 10.118 1.00 53.50 93 TYR A N 1
ATOM 732 C CA . TYR A 1 93 ? -12.940 1.237 9.070 1.00 53.50 93 TYR A CA 1
ATOM 733 C C . TYR A 1 93 ? -12.081 2.031 8.067 1.00 53.50 93 TYR A C 1
ATOM 735 O O . TYR A 1 93 ? -12.192 1.805 6.862 1.00 53.50 93 TYR A O 1
ATOM 743 N N . GLU A 1 94 ? -11.158 2.877 8.547 1.00 56.53 94 GLU A N 1
ATOM 744 C CA . GLU A 1 94 ? -10.191 3.607 7.703 1.00 56.53 94 GLU A CA 1
ATOM 745 C C . GLU A 1 94 ? -9.327 2.656 6.840 1.00 56.53 94 GLU A C 1
ATOM 747 O O . GLU A 1 94 ? -9.061 2.948 5.672 1.00 56.53 94 GLU A O 1
ATOM 752 N N . TYR A 1 95 ? -8.954 1.486 7.380 1.00 47.47 95 TYR A N 1
ATOM 753 C CA . TYR A 1 95 ? -8.259 0.422 6.642 1.00 47.47 95 TYR A CA 1
ATOM 754 C C . TYR A 1 95 ? -9.124 -0.162 5.515 1.00 47.47 95 TYR A C 1
ATOM 756 O O . TYR A 1 95 ? -8.666 -0.270 4.379 1.00 47.47 95 TYR A O 1
ATOM 764 N N . THR A 1 96 ? -10.390 -0.490 5.798 1.00 42.56 96 THR A N 1
ATOM 765 C CA . THR A 1 96 ? -11.302 -1.092 4.806 1.00 42.56 96 THR A CA 1
ATOM 766 C C . THR A 1 96 ? -11.658 -0.167 3.640 1.00 42.56 96 THR A C 1
ATOM 768 O O . THR A 1 96 ? -11.995 -0.661 2.568 1.00 42.56 96 THR A O 1
ATOM 771 N N . ILE A 1 97 ? -11.550 1.155 3.810 1.00 52.41 97 ILE A N 1
ATOM 772 C CA . ILE A 1 97 ? -11.826 2.140 2.748 1.00 52.41 97 ILE A CA 1
ATOM 773 C C . ILE A 1 97 ? -10.569 2.597 1.984 1.00 52.41 97 ILE A C 1
ATOM 775 O O . ILE A 1 97 ? -10.657 3.507 1.161 1.00 52.41 97 ILE A O 1
ATOM 779 N N . GLY A 1 98 ? -9.398 1.999 2.248 1.00 48.47 98 GLY A N 1
ATOM 780 C CA . GLY A 1 98 ? -8.163 2.250 1.491 1.00 48.47 98 GLY A CA 1
ATOM 781 C C . GLY A 1 98 ? -7.529 3.636 1.691 1.00 48.47 98 GLY A C 1
ATOM 782 O O . GLY A 1 98 ? -6.698 4.042 0.887 1.00 48.47 98 GLY A O 1
ATOM 783 N N . GLN A 1 99 ? -7.890 4.378 2.745 1.00 51.47 99 GLN A N 1
ATOM 784 C CA . GLN A 1 99 ? -7.428 5.759 2.983 1.00 51.47 99 GLN A CA 1
ATOM 785 C C . GLN A 1 99 ? -6.226 5.864 3.940 1.00 51.47 99 GLN A C 1
ATOM 787 O O . GLN A 1 99 ? -6.100 6.822 4.708 1.00 51.47 99 GLN A O 1
ATOM 792 N N . LEU A 1 100 ? -5.320 4.888 3.942 1.00 58.22 100 LEU A N 1
ATOM 793 C CA . LEU A 1 100 ? -4.212 4.886 4.898 1.00 58.22 100 LEU A CA 1
ATOM 794 C C . LEU A 1 100 ? -3.081 5.807 4.444 1.00 58.22 100 LEU A C 1
ATOM 796 O O . LEU A 1 100 ? -2.311 5.493 3.541 1.00 58.22 100 LEU A O 1
ATOM 800 N N . SER A 1 101 ? -2.933 6.941 5.125 1.00 65.81 101 SER A N 1
ATOM 801 C CA . SER A 1 101 ? -1.712 7.742 5.013 1.00 65.81 101 SER A CA 1
ATOM 802 C C . SER A 1 101 ? -0.526 7.017 5.664 1.00 65.81 101 SER A C 1
ATOM 804 O O . SER A 1 101 ? -0.678 6.338 6.678 1.00 65.81 101 SER A O 1
ATOM 806 N N . MET A 1 102 ? 0.697 7.224 5.164 1.00 62.81 102 MET A N 1
ATOM 807 C CA . MET A 1 102 ? 1.898 6.657 5.803 1.00 62.81 102 MET A CA 1
ATOM 808 C C . MET A 1 102 ? 2.058 7.061 7.274 1.00 62.81 102 MET A C 1
ATOM 810 O O . MET A 1 102 ? 2.557 6.279 8.076 1.00 62.81 102 MET A O 1
ATOM 814 N N . HIS A 1 103 ? 1.625 8.271 7.639 1.00 64.88 103 HIS A N 1
ATOM 815 C CA . HIS A 1 103 ? 1.607 8.717 9.032 1.00 64.88 103 HIS A CA 1
ATOM 816 C C . HIS A 1 103 ? 0.715 7.817 9.889 1.00 64.88 103 HIS A C 1
ATOM 818 O O . HIS A 1 103 ? 1.104 7.393 10.971 1.00 64.88 103 HIS A O 1
ATOM 824 N N . PHE A 1 104 ? -0.469 7.488 9.383 1.00 64.44 104 PHE A N 1
ATOM 825 C CA . PHE A 1 104 ? -1.384 6.594 10.069 1.00 64.44 104 PHE A CA 1
ATOM 826 C C . PHE A 1 104 ? -0.788 5.198 10.245 1.00 64.44 104 PHE A C 1
ATOM 828 O O . PHE A 1 104 ? -0.847 4.640 11.339 1.00 64.44 104 PHE A O 1
ATOM 835 N N . THR A 1 105 ? -0.186 4.641 9.191 1.00 67.44 105 THR A N 1
ATOM 836 C CA . THR A 1 105 ? 0.415 3.303 9.260 1.00 67.44 105 THR A CA 1
ATOM 837 C C . THR A 1 105 ? 1.506 3.243 10.326 1.00 67.44 105 THR A C 1
ATOM 839 O O . THR A 1 105 ? 1.598 2.256 11.054 1.00 67.44 105 THR A O 1
ATOM 842 N N . VAL A 1 106 ? 2.283 4.317 10.485 1.00 71.75 106 VAL A N 1
ATOM 843 C CA . VAL A 1 106 ? 3.264 4.445 11.570 1.00 71.75 106 VAL A CA 1
ATOM 844 C C . VAL A 1 106 ? 2.588 4.408 12.937 1.00 71.75 106 VAL A C 1
ATOM 846 O O . VAL A 1 106 ? 2.981 3.592 13.763 1.00 71.75 106 VAL A O 1
ATOM 849 N N . GLU A 1 107 ? 1.557 5.220 13.173 1.00 73.81 107 GLU A N 1
ATOM 850 C CA . GLU A 1 107 ? 0.864 5.268 14.471 1.00 73.81 107 GLU A CA 1
ATOM 851 C C . GLU A 1 107 ? 0.210 3.927 14.836 1.00 73.81 107 GLU A C 1
ATOM 853 O O . GLU A 1 107 ? 0.359 3.445 15.959 1.00 73.81 107 GLU A O 1
ATOM 858 N N . CYS A 1 108 ? -0.430 3.251 13.879 1.00 67.75 108 CYS A N 1
ATOM 859 C CA . CYS A 1 108 ? -0.965 1.908 14.109 1.00 67.75 108 CYS A CA 1
ATOM 860 C C . CYS A 1 108 ? 0.136 0.882 14.396 1.00 67.75 108 CYS A C 1
ATOM 862 O O . CYS A 1 108 ? -0.013 0.060 15.299 1.00 67.75 108 CYS A O 1
ATOM 864 N N . THR A 1 109 ? 1.253 0.944 13.669 1.00 73.19 109 THR A N 1
ATOM 865 C CA . THR A 1 109 ? 2.391 0.045 13.906 1.00 73.19 109 THR A CA 1
ATOM 866 C C . THR A 1 109 ? 2.990 0.278 15.292 1.00 73.19 109 THR A C 1
ATOM 868 O O . THR A 1 109 ? 3.354 -0.689 15.959 1.00 73.19 109 THR A O 1
ATOM 871 N N . LYS A 1 110 ? 3.031 1.532 15.767 1.00 77.88 110 LYS A N 1
ATOM 872 C CA . LYS A 1 110 ? 3.487 1.850 17.124 1.00 77.88 110 LYS A CA 1
ATOM 873 C C . LYS A 1 110 ? 2.601 1.218 18.190 1.00 77.88 110 LYS A C 1
ATOM 875 O O . LYS A 1 110 ? 3.121 0.556 19.080 1.00 77.88 110 LYS A O 1
ATOM 880 N N . LEU A 1 111 ? 1.283 1.357 18.051 1.00 71.75 111 LEU A N 1
ATOM 881 C CA . LEU A 1 111 ? 0.317 0.773 18.985 1.00 71.75 111 LEU A CA 1
ATOM 882 C C . LEU A 1 111 ? 0.398 -0.756 19.021 1.00 71.75 111 LEU A C 1
ATOM 884 O O . LEU A 1 111 ? 0.335 -1.354 20.092 1.00 71.75 111 LEU A O 1
ATOM 888 N N . ILE A 1 112 ? 0.555 -1.400 17.860 1.00 71.12 112 ILE A N 1
ATOM 889 C CA . ILE A 1 112 ? 0.731 -2.856 17.782 1.00 71.12 112 ILE A CA 1
ATOM 890 C C . ILE A 1 112 ? 2.056 -3.273 18.432 1.00 71.12 112 ILE A C 1
ATOM 892 O O . ILE A 1 112 ? 2.075 -4.233 19.198 1.00 71.12 112 ILE A O 1
ATOM 896 N N . TYR A 1 113 ? 3.151 -2.559 18.158 1.00 78.50 113 TYR A N 1
ATOM 897 C CA . TYR A 1 113 ? 4.455 -2.825 18.769 1.00 78.50 113 TYR A CA 1
ATOM 898 C C . TYR A 1 113 ? 4.382 -2.719 20.297 1.00 78.50 113 TYR A C 1
ATOM 900 O O . TYR A 1 113 ? 4.782 -3.654 20.990 1.00 78.50 113 TYR A O 1
ATOM 908 N N . GLU A 1 114 ? 3.815 -1.627 20.816 1.00 78.19 114 GLU A N 1
ATOM 909 C CA . GLU A 1 114 ? 3.636 -1.405 22.254 1.00 78.19 114 GLU A CA 1
ATOM 910 C C . GLU A 1 114 ? 2.762 -2.489 22.884 1.00 78.19 114 GLU A C 1
ATOM 912 O O . GLU A 1 114 ? 3.108 -3.038 23.928 1.00 78.19 114 GLU A O 1
ATOM 917 N N . TYR A 1 115 ? 1.671 -2.870 22.218 1.00 71.25 115 TYR A N 1
ATOM 918 C CA . TYR A 1 115 ? 0.811 -3.957 22.677 1.00 71.25 115 TYR A CA 1
ATOM 919 C C . TYR A 1 115 ? 1.550 -5.301 22.766 1.00 71.25 115 TYR A C 1
ATOM 921 O O . TYR A 1 115 ? 1.364 -6.045 23.730 1.00 71.25 115 TYR A O 1
ATOM 929 N N . LEU A 1 116 ? 2.376 -5.628 21.768 1.00 65.38 116 LEU A N 1
ATOM 930 C CA . LEU A 1 116 ? 3.083 -6.909 21.700 1.00 65.38 116 LEU A CA 1
ATOM 931 C C . LEU A 1 116 ? 4.279 -6.987 22.655 1.00 65.38 116 LEU A C 1
ATOM 933 O O . LEU A 1 116 ? 4.589 -8.073 23.145 1.00 65.38 116 LEU A O 1
ATOM 937 N N . LEU A 1 117 ? 4.964 -5.867 22.889 1.00 82.62 117 LEU A N 1
ATOM 938 C CA . LEU A 1 117 ? 6.263 -5.845 23.569 1.00 82.62 117 LEU A CA 1
ATOM 939 C C . LEU A 1 117 ? 6.236 -5.126 24.922 1.00 82.62 117 LEU A C 1
ATOM 941 O O . LEU A 1 117 ? 7.189 -5.247 25.688 1.00 82.62 117 LEU A O 1
ATOM 945 N N . GLY A 1 118 ? 5.147 -4.427 25.247 1.00 80.75 118 GLY A N 1
ATOM 946 C CA . GLY A 1 118 ? 4.974 -3.709 26.512 1.00 80.75 118 GLY A CA 1
ATOM 947 C C . GLY A 1 118 ? 5.839 -2.453 26.650 1.00 80.75 118 GLY A C 1
ATOM 948 O O . GLY A 1 118 ? 5.925 -1.897 27.743 1.00 80.75 118 GLY A O 1
ATOM 949 N N . GLU A 1 119 ? 6.486 -2.011 25.571 1.00 82.06 119 GLU A N 1
ATOM 950 C CA . GLU A 1 119 ? 7.281 -0.785 25.510 1.00 82.06 119 GLU A CA 1
ATOM 951 C C . GLU A 1 119 ? 6.937 0.021 24.255 1.00 82.06 119 GLU A C 1
ATOM 953 O O . GLU A 1 119 ? 6.707 -0.543 23.184 1.00 82.06 119 GLU A O 1
ATOM 958 N N . GLU A 1 120 ? 6.929 1.351 24.368 1.00 80.00 120 GLU A N 1
ATOM 959 C CA . GLU A 1 120 ? 6.772 2.216 23.201 1.00 80.00 120 GLU A CA 1
ATOM 960 C C . GLU A 1 120 ? 7.977 2.007 22.267 1.00 80.00 120 GLU A C 1
ATOM 962 O O . GLU A 1 120 ? 9.131 2.010 22.727 1.00 80.00 120 GLU A O 1
ATOM 967 N N . PRO A 1 121 ? 7.767 1.833 20.951 1.00 78.62 121 PRO A N 1
ATOM 968 C CA . PRO A 1 121 ? 8.887 1.848 20.031 1.00 78.62 121 PRO A CA 1
ATOM 969 C C . PRO A 1 121 ? 9.546 3.216 20.158 1.00 78.62 121 PRO A C 1
ATOM 971 O O . PRO A 1 121 ? 8.914 4.248 19.941 1.00 78.62 121 PRO A O 1
ATOM 974 N N . ARG A 1 122 ? 10.835 3.232 20.519 1.00 73.56 122 ARG A N 1
ATOM 975 C CA . ARG A 1 122 ? 11.616 4.478 20.557 1.00 73.56 122 ARG A CA 1
ATOM 976 C C . ARG A 1 122 ? 11.488 5.207 19.209 1.00 73.56 122 ARG A C 1
ATOM 978 O O . ARG A 1 122 ? 10.996 4.660 18.225 1.00 73.56 122 ARG A O 1
ATOM 985 N N . ASN A 1 123 ? 12.061 6.402 19.114 1.00 77.62 123 ASN A N 1
ATOM 986 C CA . ASN A 1 123 ? 12.006 7.304 17.950 1.00 77.62 123 ASN A CA 1
ATOM 987 C C . ASN A 1 123 ? 12.501 6.716 16.598 1.00 77.62 123 ASN A C 1
ATOM 989 O O . ASN A 1 123 ? 12.610 7.445 15.616 1.00 77.62 123 ASN A O 1
ATOM 993 N N . TRP A 1 124 ? 12.841 5.425 16.539 1.00 83.44 124 TRP A N 1
ATOM 994 C CA . TRP A 1 124 ? 13.202 4.687 15.339 1.00 83.44 124 TRP A CA 1
ATOM 995 C C . TRP A 1 124 ? 12.003 4.395 14.426 1.00 83.44 124 TRP A C 1
ATOM 997 O O . TRP A 1 124 ? 12.213 4.288 13.221 1.00 83.44 124 TRP A O 1
ATOM 1007 N N . LEU A 1 125 ? 10.767 4.284 14.935 1.00 83.12 125 LEU A N 1
ATOM 1008 C CA . LEU A 1 125 ? 9.594 4.012 14.093 1.00 83.12 125 LEU A CA 1
ATOM 1009 C C . LEU A 1 125 ? 8.950 5.322 13.612 1.00 83.12 125 LEU A C 1
ATOM 1011 O O . LEU A 1 125 ? 8.257 6.020 14.354 1.00 83.12 125 LEU A O 1
ATOM 1015 N N . SER A 1 126 ? 9.199 5.658 12.347 1.00 83.81 126 SER A N 1
ATOM 1016 C CA . SER A 1 126 ? 8.772 6.902 11.698 1.00 83.81 126 SER A CA 1
ATOM 1017 C C . SER A 1 126 ? 8.282 6.649 10.268 1.00 83.81 126 SER A C 1
ATOM 1019 O O . SER A 1 126 ? 8.417 5.542 9.742 1.00 83.81 126 SER A O 1
ATOM 1021 N N . THR A 1 127 ? 7.743 7.678 9.606 1.00 74.56 127 THR A N 1
ATOM 1022 C CA . THR A 1 127 ? 7.300 7.576 8.203 1.00 74.56 127 THR A CA 1
ATOM 1023 C C . THR A 1 127 ? 8.454 7.292 7.250 1.00 74.56 127 THR A C 1
ATOM 1025 O O . THR A 1 127 ? 8.261 6.577 6.269 1.00 74.56 127 THR A O 1
ATOM 1028 N N . SER A 1 128 ? 9.655 7.808 7.529 1.00 74.75 128 SER A N 1
ATOM 1029 C CA . SER A 1 128 ? 10.845 7.490 6.738 1.00 74.75 128 SER A CA 1
ATOM 1030 C C . SER A 1 128 ? 11.280 6.046 6.953 1.00 74.75 128 SER A C 1
ATOM 1032 O O . SER A 1 128 ? 11.543 5.359 5.975 1.00 74.75 128 SER A O 1
ATOM 1034 N N . THR A 1 129 ? 11.274 5.556 8.194 1.00 81.44 129 THR A N 1
ATOM 1035 C CA . THR A 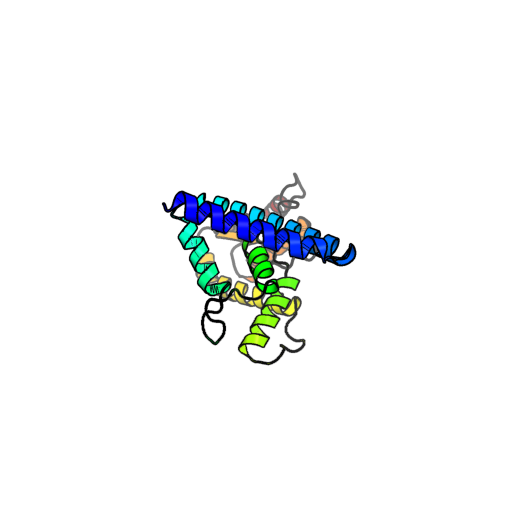1 129 ? 11.602 4.155 8.507 1.00 81.44 129 THR A CA 1
ATOM 1036 C C . THR A 1 129 ? 10.664 3.191 7.794 1.00 81.44 129 THR A C 1
ATOM 1038 O O . THR A 1 129 ? 11.118 2.263 7.130 1.00 81.44 129 THR A O 1
ATOM 1041 N N . LEU A 1 130 ? 9.355 3.441 7.883 1.00 78.12 130 LEU A N 1
ATOM 1042 C CA . LEU A 1 130 ? 8.352 2.601 7.237 1.00 78.12 130 LEU A CA 1
ATOM 1043 C C . LEU A 1 130 ? 8.489 2.622 5.708 1.00 78.12 130 LEU A C 1
ATOM 1045 O O . LEU A 1 130 ? 8.346 1.580 5.070 1.00 78.12 130 LEU A O 1
ATOM 1049 N N . ARG A 1 131 ? 8.811 3.786 5.126 1.00 71.50 131 ARG A N 1
ATOM 1050 C CA . ARG A 1 131 ? 9.116 3.909 3.695 1.00 71.50 131 ARG A CA 1
ATOM 1051 C C . ARG A 1 131 ? 10.312 3.047 3.306 1.00 71.50 131 ARG A C 1
ATOM 1053 O O . ARG A 1 131 ? 10.212 2.300 2.341 1.00 71.50 131 ARG A O 1
ATOM 1060 N N . THR A 1 132 ? 11.415 3.144 4.049 1.00 78.12 132 THR A N 1
ATOM 1061 C CA . THR A 1 132 ? 12.622 2.347 3.793 1.00 78.12 132 THR A CA 1
ATOM 1062 C C . THR A 1 132 ? 12.305 0.857 3.854 1.00 78.12 132 THR A C 1
ATOM 1064 O O . THR A 1 132 ? 12.650 0.127 2.937 1.00 78.12 132 THR A O 1
ATOM 1067 N N . TRP A 1 133 ? 11.557 0.410 4.865 1.00 79.75 133 TRP A N 1
ATOM 1068 C CA . TRP A 1 133 ? 11.148 -0.993 4.966 1.00 79.75 133 TRP A CA 1
ATOM 1069 C C . TRP A 1 133 ? 10.290 -1.449 3.786 1.00 79.75 133 TRP A C 1
ATOM 1071 O O . TRP A 1 133 ? 10.502 -2.542 3.268 1.00 79.75 133 TRP A O 1
ATOM 1081 N N . HIS A 1 134 ? 9.349 -0.617 3.331 1.00 73.56 134 HIS A N 1
ATOM 1082 C CA . HIS A 1 134 ? 8.568 -0.913 2.128 1.00 73.56 134 HIS A CA 1
ATOM 1083 C C . HIS A 1 134 ? 9.463 -1.070 0.895 1.00 73.56 134 HIS A C 1
ATOM 1085 O O . HIS A 1 134 ? 9.289 -2.013 0.125 1.00 73.56 134 HIS A O 1
ATOM 1091 N N . GLN A 1 135 ? 10.444 -0.180 0.731 1.00 70.50 135 GLN A N 1
ATOM 1092 C CA . GLN A 1 135 ? 11.415 -0.252 -0.360 1.00 70.50 135 GLN A CA 1
ATOM 1093 C C . GLN A 1 135 ? 12.268 -1.522 -0.275 1.00 70.50 135 GLN A C 1
ATOM 1095 O O . GLN A 1 135 ? 12.448 -2.192 -1.289 1.00 70.50 135 GLN A O 1
ATOM 1100 N N . ASP A 1 136 ? 12.731 -1.891 0.920 1.00 76.25 136 ASP A N 1
ATOM 1101 C CA . ASP A 1 136 ? 13.534 -3.095 1.142 1.00 76.25 136 ASP A CA 1
ATOM 1102 C C . ASP A 1 136 ? 12.738 -4.372 0.822 1.00 76.25 136 ASP A C 1
ATOM 1104 O O . ASP A 1 136 ? 13.228 -5.251 0.112 1.00 76.25 136 ASP A O 1
ATOM 1108 N N . VAL A 1 137 ? 11.486 -4.468 1.287 1.00 71.94 137 VAL A N 1
ATOM 1109 C CA . VAL A 1 137 ? 10.599 -5.613 1.004 1.00 71.94 137 VAL A CA 1
ATOM 1110 C C . VAL A 1 137 ? 10.279 -5.710 -0.488 1.00 71.94 137 VAL A C 1
ATOM 1112 O O . VAL A 1 137 ? 10.371 -6.798 -1.063 1.00 71.94 137 VAL A O 1
ATOM 1115 N N . SER A 1 138 ? 9.951 -4.583 -1.125 1.00 69.69 138 SER A N 1
ATOM 1116 C CA . SER A 1 138 ? 9.721 -4.519 -2.572 1.00 69.69 138 SER A CA 1
ATOM 1117 C C . SER A 1 138 ? 10.961 -4.981 -3.343 1.00 69.69 138 SER A C 1
ATOM 1119 O O . SER A 1 138 ? 10.874 -5.858 -4.204 1.00 69.69 138 SER A O 1
ATOM 1121 N N . HIS A 1 139 ? 12.145 -4.504 -2.951 1.00 74.50 139 HIS A N 1
ATOM 1122 C CA . HIS A 1 139 ? 13.407 -4.906 -3.562 1.00 74.50 139 HIS A CA 1
ATOM 1123 C C . HIS A 1 139 ? 13.685 -6.408 -3.409 1.00 74.50 139 HIS A C 1
ATOM 1125 O O . HIS A 1 139 ? 14.130 -7.042 -4.366 1.00 74.50 139 HIS A O 1
ATOM 1131 N N . ILE A 1 140 ? 13.404 -7.009 -2.246 1.00 76.19 140 ILE A N 1
ATOM 1132 C CA . ILE A 1 140 ? 13.527 -8.464 -2.039 1.00 76.19 140 ILE A CA 1
ATOM 1133 C C . ILE A 1 140 ? 12.597 -9.221 -2.995 1.00 76.19 140 ILE A C 1
ATOM 1135 O O . ILE A 1 140 ? 13.023 -10.183 -3.642 1.00 76.19 140 ILE A O 1
ATOM 1139 N N . HIS A 1 141 ? 11.343 -8.779 -3.116 1.00 73.19 141 HIS A N 1
ATOM 1140 C CA . HIS A 1 141 ? 10.358 -9.410 -3.992 1.00 73.19 141 HIS A CA 1
ATOM 1141 C C . HIS A 1 141 ? 10.760 -9.327 -5.470 1.00 73.19 141 HIS A C 1
ATOM 1143 O O . HIS A 1 141 ? 10.741 -10.345 -6.169 1.00 73.19 141 HIS A O 1
ATOM 1149 N N . VAL A 1 142 ? 11.188 -8.151 -5.930 1.00 74.00 142 VAL A N 1
ATOM 1150 C CA . VAL A 1 142 ? 11.681 -7.940 -7.298 1.00 74.00 142 VAL A CA 1
ATOM 1151 C C . VAL A 1 142 ? 12.936 -8.774 -7.549 1.00 74.00 142 VAL A C 1
ATOM 1153 O O . VAL A 1 142 ? 12.975 -9.540 -8.510 1.00 74.00 142 VAL A O 1
ATOM 1156 N N . SER A 1 143 ? 13.917 -8.730 -6.643 1.00 78.31 143 SER A N 1
ATOM 1157 C CA . SER A 1 143 ? 15.162 -9.506 -6.755 1.00 78.31 143 SER A CA 1
ATOM 1158 C C . SER A 1 143 ? 14.902 -11.010 -6.851 1.00 78.31 143 SER A C 1
ATOM 1160 O O . SER A 1 143 ? 15.582 -11.708 -7.599 1.00 78.31 143 SER A O 1
ATOM 1162 N N . SER A 1 144 ? 13.893 -11.525 -6.139 1.00 80.56 144 SER A N 1
ATOM 1163 C CA . SER A 1 144 ? 13.534 -12.950 -6.199 1.00 80.56 144 SER A CA 1
ATOM 1164 C C . SER A 1 144 ? 12.998 -13.391 -7.569 1.00 80.56 144 SER A C 1
ATOM 1166 O O . SER A 1 144 ? 13.105 -14.564 -7.933 1.00 80.56 144 SER A O 1
ATOM 1168 N N . GLN A 1 145 ? 12.456 -12.454 -8.349 1.00 80.94 145 GLN A N 1
ATOM 1169 C CA . GLN A 1 145 ? 11.858 -12.708 -9.660 1.00 80.94 145 GLN A CA 1
ATOM 1170 C C . GLN A 1 145 ? 12.719 -12.199 -10.818 1.00 80.94 145 GLN A C 1
ATOM 1172 O O . GLN A 1 145 ? 12.462 -12.561 -11.966 1.00 80.94 145 GLN A O 1
ATOM 1177 N N . ILE A 1 146 ? 13.767 -11.420 -10.537 1.00 84.69 146 ILE A N 1
ATOM 1178 C CA . ILE A 1 146 ? 14.512 -10.685 -11.559 1.00 84.69 146 ILE A CA 1
ATOM 1179 C C . ILE A 1 146 ? 15.115 -11.595 -12.628 1.00 84.69 146 ILE A C 1
ATOM 1181 O O . ILE A 1 146 ? 15.013 -11.303 -13.815 1.00 84.69 146 ILE A O 1
ATOM 1185 N N . SER A 1 147 ? 15.640 -12.757 -12.235 1.00 83.19 147 SER A N 1
ATOM 1186 C CA . SER A 1 147 ? 16.195 -13.738 -13.172 1.00 83.19 147 SER A CA 1
ATOM 1187 C C . SER A 1 147 ? 15.135 -14.289 -14.130 1.00 83.19 147 SER A C 1
ATOM 1189 O O . SER A 1 147 ? 15.422 -14.512 -15.303 1.00 83.19 147 SER A O 1
ATOM 1191 N N . GLN A 1 148 ? 13.901 -14.482 -13.656 1.00 84.12 148 GLN A N 1
ATOM 1192 C CA . GLN A 1 148 ? 12.793 -14.959 -14.490 1.00 84.12 148 GLN A CA 1
ATOM 1193 C C . GLN A 1 148 ? 12.324 -13.858 -15.448 1.00 84.12 148 GLN A C 1
ATOM 1195 O O . GLN A 1 148 ? 12.108 -14.120 -16.630 1.00 84.12 148 GLN A O 1
ATOM 1200 N N . ILE A 1 149 ? 12.241 -12.618 -14.956 1.00 85.62 149 ILE A N 1
ATOM 1201 C CA . ILE A 1 149 ? 11.871 -11.439 -15.750 1.00 85.62 149 ILE A CA 1
ATOM 1202 C C . ILE A 1 149 ? 12.915 -11.178 -16.845 1.00 85.62 149 ILE A C 1
ATOM 1204 O O . ILE A 1 149 ? 12.555 -10.952 -17.998 1.00 85.62 149 ILE A O 1
ATOM 1208 N N . ALA A 1 150 ? 14.208 -11.289 -16.528 1.00 85.19 150 ALA A N 1
ATOM 1209 C CA . ALA A 1 150 ? 15.295 -11.106 -17.490 1.00 85.19 150 ALA A CA 1
ATOM 1210 C C . ALA A 1 150 ? 15.236 -12.120 -18.651 1.00 85.19 150 ALA A C 1
ATOM 1212 O O . ALA A 1 150 ? 15.540 -11.788 -19.806 1.00 85.19 150 ALA A O 1
ATOM 1213 N N . MET A 1 151 ? 14.812 -13.353 -18.353 1.00 86.38 151 MET A N 1
ATOM 1214 C CA . MET A 1 151 ? 14.626 -14.421 -19.338 1.00 86.38 151 MET A CA 1
ATOM 1215 C C . MET A 1 151 ? 13.330 -14.291 -20.146 1.00 86.38 151 MET A C 1
ATOM 1217 O O . MET A 1 151 ? 13.219 -14.911 -21.206 1.00 86.38 151 MET A O 1
ATOM 1221 N N . ALA A 1 152 ? 12.362 -13.497 -19.688 1.00 88.31 152 ALA A N 1
ATOM 1222 C CA . ALA A 1 152 ? 11.104 -13.318 -20.393 1.00 88.31 152 ALA A CA 1
ATOM 1223 C C . ALA A 1 152 ? 11.323 -12.629 -21.759 1.00 88.31 152 ALA A C 1
ATOM 1225 O O . ALA A 1 152 ? 12.267 -11.846 -21.933 1.00 88.31 152 ALA A O 1
ATOM 1226 N N . PRO A 1 153 ? 10.462 -12.909 -22.757 1.00 88.06 153 PRO A N 1
ATOM 1227 C CA . PRO A 1 153 ? 10.487 -12.201 -24.037 1.00 88.06 153 PRO A CA 1
ATOM 1228 C C . PRO A 1 153 ? 10.021 -10.743 -23.902 1.00 88.06 153 PRO A C 1
ATOM 1230 O O . PRO A 1 153 ? 10.403 -9.905 -24.711 1.00 88.06 153 PRO A O 1
ATOM 1233 N N . ALA A 1 154 ? 9.214 -10.452 -22.880 1.00 89.06 154 ALA A N 1
ATOM 1234 C CA . ALA A 1 154 ? 8.650 -9.147 -22.577 1.00 89.06 154 ALA A CA 1
ATOM 1235 C C . ALA A 1 154 ? 8.287 -9.063 -21.087 1.00 89.06 154 ALA A C 1
ATOM 1237 O O . ALA A 1 154 ? 7.952 -10.083 -20.479 1.00 89.06 154 ALA A O 1
ATOM 1238 N N . PHE A 1 155 ? 8.305 -7.858 -20.518 1.00 85.94 155 PHE A N 1
ATOM 1239 C CA . PHE A 1 155 ? 7.820 -7.588 -19.163 1.00 85.94 155 PHE A CA 1
ATOM 1240 C C . PHE A 1 155 ? 7.100 -6.239 -19.079 1.00 85.94 155 PHE A C 1
ATOM 1242 O O . PHE A 1 155 ? 7.205 -5.406 -19.981 1.00 85.94 155 PHE A O 1
ATOM 1249 N N . SER A 1 156 ? 6.382 -6.035 -17.975 1.00 82.12 156 SER A N 1
ATOM 1250 C CA . SER A 1 156 ? 5.702 -4.780 -17.663 1.00 82.12 156 SER A CA 1
ATOM 1251 C C . SER A 1 156 ? 6.045 -4.321 -16.252 1.00 82.12 156 SER A C 1
ATOM 1253 O O . SER A 1 156 ? 6.296 -5.155 -15.384 1.00 82.12 156 SER A O 1
ATOM 1255 N N . ILE A 1 157 ? 6.037 -3.008 -16.016 1.00 81.38 157 ILE A N 1
ATOM 1256 C CA . ILE A 1 157 ? 6.349 -2.417 -14.705 1.00 81.38 157 ILE A CA 1
ATOM 1257 C C . ILE A 1 157 ? 5.189 -1.554 -14.215 1.00 81.38 157 ILE A C 1
ATOM 1259 O O . ILE A 1 157 ? 4.619 -0.771 -14.970 1.00 81.38 157 ILE A O 1
ATOM 1263 N N . MET A 1 158 ? 4.860 -1.669 -12.933 1.00 79.19 158 MET A N 1
ATOM 1264 C CA . MET A 1 158 ? 3.995 -0.721 -12.239 1.00 79.19 158 MET A CA 1
ATOM 1265 C C . MET A 1 158 ? 4.863 0.210 -11.393 1.00 79.19 158 MET A C 1
ATOM 1267 O O . MET A 1 158 ? 5.720 -0.254 -10.647 1.00 79.19 158 MET A O 1
ATOM 1271 N N . ILE A 1 159 ? 4.641 1.512 -11.529 1.00 74.88 159 ILE A N 1
ATOM 1272 C CA . ILE A 1 159 ? 5.239 2.555 -10.701 1.00 74.88 159 ILE A CA 1
ATOM 1273 C C . ILE A 1 159 ? 4.150 3.062 -9.760 1.00 74.88 159 ILE A C 1
ATOM 1275 O O . ILE A 1 159 ? 3.214 3.729 -10.205 1.00 74.88 159 ILE A O 1
ATOM 1279 N N . ASP A 1 160 ? 4.272 2.727 -8.484 1.00 70.81 160 ASP A N 1
ATOM 1280 C CA . ASP A 1 160 ? 3.330 3.110 -7.431 1.00 70.81 160 ASP A CA 1
ATOM 1281 C C . ASP A 1 160 ? 3.943 4.137 -6.458 1.00 70.81 160 ASP A C 1
ATOM 1283 O O . ASP A 1 160 ? 5.087 4.591 -6.629 1.00 70.81 160 ASP A O 1
ATOM 1287 N N . GLU A 1 161 ? 3.210 4.478 -5.395 1.00 59.91 161 GLU A N 1
ATOM 1288 C CA . GLU A 1 161 ? 3.653 5.442 -4.383 1.00 59.91 161 GLU A CA 1
ATOM 1289 C C . GLU A 1 161 ? 4.889 5.000 -3.574 1.00 59.91 161 GLU A C 1
ATOM 1291 O O . GLU A 1 161 ? 5.484 5.815 -2.855 1.00 59.91 161 GLU A O 1
ATOM 1296 N N . SER A 1 162 ? 5.312 3.734 -3.684 1.00 64.00 162 SER A N 1
ATOM 1297 C CA . SER A 1 162 ? 6.547 3.241 -3.060 1.00 64.00 162 SER A CA 1
ATOM 1298 C C . SER A 1 162 ? 7.802 3.683 -3.828 1.00 64.00 162 SER A C 1
ATOM 1300 O O . SER A 1 162 ? 8.905 3.749 -3.259 1.00 64.00 162 SER A O 1
ATOM 1302 N N . THR A 1 163 ? 7.638 4.070 -5.098 1.00 68.44 163 THR A N 1
ATOM 1303 C CA . THR A 1 163 ? 8.717 4.593 -5.935 1.00 68.44 163 THR A CA 1
ATOM 1304 C C . THR A 1 163 ? 8.972 6.060 -5.606 1.00 68.44 163 THR A C 1
ATOM 1306 O O . THR A 1 163 ? 8.107 6.923 -5.750 1.00 68.44 163 THR A O 1
ATOM 1309 N N . TYR A 1 164 ? 10.193 6.386 -5.174 1.00 71.44 164 TYR A N 1
ATOM 1310 C CA . TYR A 1 164 ? 10.543 7.775 -4.888 1.00 71.44 164 TYR A CA 1
ATOM 1311 C C . TYR A 1 164 ? 10.641 8.591 -6.182 1.00 71.44 164 TYR A C 1
ATOM 1313 O O . TYR A 1 164 ? 11.596 8.463 -6.948 1.00 71.44 164 TYR A O 1
ATOM 1321 N N . ILE A 1 165 ? 9.668 9.476 -6.390 1.00 72.88 165 ILE A N 1
ATOM 1322 C CA . ILE A 1 165 ? 9.636 10.413 -7.512 1.00 72.88 165 ILE A CA 1
ATOM 1323 C C . ILE A 1 165 ? 9.796 11.832 -6.942 1.00 72.88 165 ILE A C 1
ATOM 1325 O O . ILE A 1 165 ? 8.850 12.378 -6.376 1.00 72.88 165 ILE A O 1
ATOM 1329 N N . PRO A 1 166 ? 10.981 12.464 -7.065 1.00 69.25 166 PRO A N 1
ATOM 1330 C CA . PRO A 1 166 ? 11.257 13.753 -6.422 1.00 69.25 166 PRO A CA 1
ATOM 1331 C C . PRO A 1 166 ? 10.397 14.902 -6.967 1.00 69.25 166 PRO A C 1
ATOM 1333 O O . PRO A 1 166 ? 10.165 15.889 -6.270 1.00 69.25 166 PRO A O 1
ATOM 1336 N N . LYS A 1 167 ? 9.921 14.787 -8.212 1.00 77.19 167 LYS A N 1
ATOM 1337 C CA . LYS A 1 167 ? 8.942 15.691 -8.824 1.00 77.19 167 LYS A CA 1
ATOM 1338 C C . LYS A 1 167 ? 7.991 14.902 -9.715 1.00 77.19 167 LYS A C 1
ATOM 1340 O O . LYS A 1 167 ? 8.438 14.251 -10.652 1.00 77.19 167 LYS A O 1
ATOM 1345 N N . CYS A 1 168 ? 6.688 15.042 -9.492 1.00 73.38 168 CYS A N 1
ATOM 1346 C CA . CYS A 1 168 ? 5.651 14.405 -10.309 1.00 73.38 168 CYS A CA 1
ATOM 1347 C C . CYS A 1 168 ? 5.445 1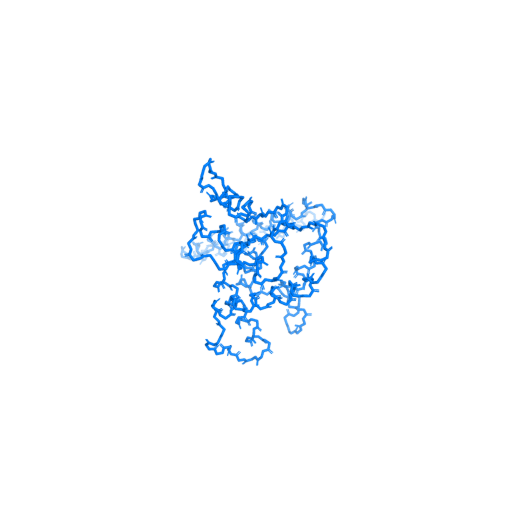5.151 -11.639 1.00 73.38 168 CYS A C 1
ATOM 1349 O O . CYS A 1 168 ? 4.425 15.802 -11.855 1.00 73.38 168 CYS A O 1
ATOM 1351 N N . ASN A 1 169 ? 6.449 15.104 -12.514 1.00 80.75 169 ASN A N 1
ATOM 1352 C CA . ASN A 1 169 ? 6.361 15.569 -13.896 1.00 80.75 169 ASN A CA 1
ATOM 1353 C C . ASN A 1 169 ? 6.816 14.456 -14.845 1.00 80.75 169 ASN A C 1
ATOM 1355 O O . ASN A 1 169 ? 7.506 13.522 -14.441 1.00 80.75 169 ASN A O 1
ATOM 1359 N N . ALA A 1 170 ? 6.442 14.584 -16.113 1.00 79.88 170 ALA A N 1
ATOM 1360 C CA . ALA A 1 170 ? 6.659 13.549 -17.109 1.00 79.88 170 ALA A CA 1
ATOM 1361 C C . ALA A 1 170 ? 8.126 13.124 -17.289 1.00 79.88 170 ALA A C 1
ATOM 1363 O O . ALA A 1 170 ? 8.400 11.937 -17.434 1.00 79.88 170 ALA A O 1
ATOM 1364 N N . ASP A 1 171 ? 9.056 14.078 -17.258 1.00 83.75 171 ASP A N 1
ATOM 1365 C CA . ASP A 1 171 ? 10.488 13.839 -17.463 1.00 83.75 171 ASP A CA 1
ATOM 1366 C C . ASP A 1 171 ? 11.103 13.054 -16.300 1.00 83.75 171 ASP A C 1
ATOM 1368 O O . ASP A 1 171 ? 11.755 12.025 -16.494 1.00 83.75 171 ASP A O 1
ATOM 1372 N N . THR A 1 172 ?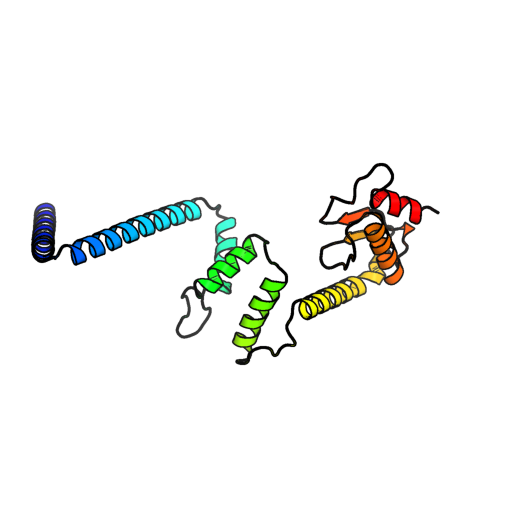 10.814 13.493 -15.074 1.00 83.62 172 THR A N 1
ATOM 1373 C CA . THR A 1 172 ? 11.288 12.823 -13.861 1.00 83.62 172 THR A CA 1
ATOM 1374 C C . THR A 1 172 ? 10.709 11.416 -13.751 1.00 83.62 172 THR A C 1
ATOM 1376 O O . THR A 1 172 ? 11.438 10.491 -13.418 1.00 83.62 172 THR A O 1
ATOM 1379 N N . VAL A 1 173 ? 9.429 11.231 -14.081 1.00 82.62 173 VAL A N 1
ATOM 1380 C CA . VAL A 1 173 ? 8.786 9.910 -14.068 1.00 82.62 173 VAL A CA 1
ATOM 1381 C C . VAL A 1 173 ? 9.433 8.986 -15.099 1.00 82.62 173 VAL A C 1
ATOM 1383 O O . VAL A 1 173 ? 9.873 7.900 -14.733 1.00 82.62 173 VAL A O 1
ATOM 1386 N N . ALA A 1 174 ? 9.544 9.418 -16.361 1.00 85.44 174 ALA A N 1
ATOM 1387 C CA . ALA A 1 174 ? 10.144 8.611 -17.425 1.00 85.44 174 ALA A CA 1
ATOM 1388 C C . ALA A 1 174 ? 11.586 8.204 -17.081 1.00 85.44 174 ALA A C 1
ATOM 1390 O O . ALA A 1 174 ? 11.951 7.035 -17.201 1.00 85.44 174 ALA A O 1
ATOM 1391 N N . THR A 1 175 ? 12.379 9.153 -16.579 1.00 87.50 175 THR A N 1
ATOM 1392 C CA . THR A 1 175 ? 13.759 8.913 -16.138 1.00 87.50 175 THR A CA 1
ATOM 1393 C C . THR A 1 175 ? 13.821 7.929 -14.971 1.00 87.50 175 THR A C 1
ATOM 1395 O O . THR A 1 175 ? 14.671 7.040 -14.967 1.00 87.50 175 THR A O 1
ATOM 1398 N N . THR A 1 176 ? 12.914 8.041 -13.996 1.00 86.38 176 THR A N 1
ATOM 1399 C CA . THR A 1 176 ? 12.826 7.086 -12.884 1.00 86.38 176 THR A CA 1
ATOM 1400 C C . THR A 1 176 ? 12.537 5.674 -13.388 1.00 86.38 176 THR A C 1
ATOM 1402 O O . THR A 1 176 ? 13.232 4.752 -12.973 1.00 86.38 176 THR A O 1
ATOM 1405 N N . VAL A 1 177 ? 11.592 5.493 -14.320 1.00 86.44 177 VAL A N 1
ATOM 1406 C CA . VAL A 1 177 ? 11.284 4.167 -14.892 1.00 86.44 177 VAL A CA 1
ATOM 1407 C C . VAL A 1 177 ? 12.508 3.562 -15.584 1.00 86.44 177 VAL A C 1
ATOM 1409 O O . VAL A 1 177 ? 12.868 2.419 -15.305 1.00 86.44 177 VAL A O 1
ATOM 1412 N N . ILE A 1 178 ? 13.179 4.338 -16.442 1.00 89.12 178 ILE A N 1
ATOM 1413 C CA . ILE A 1 178 ? 14.390 3.906 -17.161 1.00 89.12 178 ILE A CA 1
ATOM 1414 C C . ILE A 1 178 ? 15.489 3.497 -16.173 1.00 89.12 178 ILE A C 1
ATOM 1416 O O . ILE A 1 178 ? 16.096 2.435 -16.310 1.00 89.12 178 ILE A O 1
ATOM 1420 N N . ASN A 1 179 ? 15.732 4.321 -15.152 1.00 88.62 179 ASN A N 1
ATOM 1421 C CA . ASN A 1 179 ? 16.762 4.056 -14.154 1.00 88.62 179 ASN A CA 1
ATOM 1422 C C . ASN A 1 179 ? 16.463 2.804 -13.330 1.00 88.62 179 ASN A C 1
ATOM 1424 O O . ASN A 1 179 ? 17.392 2.054 -13.050 1.00 88.62 179 ASN A O 1
ATOM 1428 N N . THR A 1 180 ? 15.202 2.562 -12.965 1.00 85.38 180 THR A N 1
ATOM 1429 C CA . THR A 1 180 ? 14.799 1.344 -12.247 1.00 85.38 180 THR A CA 1
ATOM 1430 C C . THR A 1 180 ? 15.065 0.101 -13.094 1.00 85.38 180 THR A C 1
ATOM 1432 O O . THR A 1 180 ? 15.770 -0.795 -12.640 1.00 85.38 180 THR A O 1
ATOM 1435 N N . ILE A 1 181 ? 14.616 0.090 -14.356 1.00 88.12 181 ILE A N 1
ATOM 1436 C CA . ILE A 1 181 ? 14.862 -1.018 -15.298 1.00 88.12 181 ILE A CA 1
ATOM 1437 C C . ILE A 1 181 ? 16.361 -1.323 -15.409 1.00 88.12 181 ILE A C 1
ATOM 1439 O O . ILE A 1 181 ? 16.782 -2.472 -15.263 1.00 88.12 181 ILE A O 1
ATOM 1443 N N . ASN A 1 182 ? 17.170 -0.284 -15.633 1.00 89.00 182 ASN A N 1
ATOM 1444 C CA . ASN A 1 182 ? 18.613 -0.428 -15.806 1.00 89.00 182 ASN A CA 1
ATOM 1445 C C . ASN A 1 182 ? 19.313 -0.881 -14.520 1.00 89.00 182 ASN A C 1
ATOM 1447 O O . ASN A 1 182 ? 20.217 -1.716 -14.571 1.00 89.00 182 ASN A O 1
ATOM 1451 N N . LYS A 1 183 ? 18.906 -0.339 -13.366 1.00 86.88 183 LYS A N 1
ATOM 1452 C CA . LYS A 1 183 ? 19.454 -0.704 -12.053 1.00 86.88 183 LYS A CA 1
ATOM 1453 C C . LYS A 1 183 ? 19.230 -2.184 -11.752 1.00 86.88 183 LYS A C 1
ATOM 1455 O O . LYS A 1 183 ? 20.126 -2.823 -11.205 1.00 86.88 183 LYS A O 1
ATOM 1460 N N . ASP A 1 184 ? 18.082 -2.715 -12.153 1.00 85.81 184 ASP A N 1
ATOM 1461 C CA . ASP A 1 184 ? 17.721 -4.111 -11.925 1.00 85.81 184 ASP A CA 1
ATOM 1462 C C . ASP A 1 184 ? 18.280 -5.057 -13.012 1.00 85.81 184 ASP A C 1
ATOM 1464 O O . ASP A 1 184 ? 18.008 -6.257 -13.007 1.00 85.81 184 ASP A O 1
ATOM 1468 N N . GLY A 1 185 ? 19.092 -4.538 -13.945 1.00 87.12 185 GLY A N 1
ATOM 1469 C CA . GLY A 1 185 ? 19.753 -5.323 -14.992 1.00 87.12 185 GLY A CA 1
ATOM 1470 C C . GLY A 1 185 ? 18.803 -5.862 -16.064 1.00 87.12 185 GLY A C 1
ATOM 1471 O O . GLY A 1 185 ? 19.142 -6.823 -16.758 1.00 87.12 185 GLY A O 1
ATOM 1472 N N . LEU A 1 186 ? 17.612 -5.273 -16.192 1.00 89.50 186 LEU A N 1
ATOM 1473 C CA . LEU A 1 186 ? 16.615 -5.673 -17.177 1.00 89.50 186 LEU A CA 1
ATOM 1474 C C . LEU A 1 186 ? 16.862 -4.984 -18.521 1.00 89.50 186 LEU A C 1
ATOM 1476 O O . LEU A 1 186 ? 17.274 -3.828 -18.591 1.00 89.50 186 LEU A O 1
ATOM 1480 N N . ASP A 1 187 ? 16.569 -5.695 -19.609 1.00 89.81 187 ASP A N 1
ATOM 1481 C CA . ASP A 1 187 ? 16.635 -5.127 -20.954 1.00 89.81 187 ASP A CA 1
ATOM 1482 C C . ASP A 1 187 ? 15.436 -4.207 -21.189 1.00 89.81 187 ASP A C 1
ATOM 1484 O O . ASP A 1 187 ? 14.295 -4.658 -21.320 1.00 89.81 187 ASP A O 1
ATOM 1488 N N . ILE A 1 188 ? 15.702 -2.907 -21.280 1.00 89.81 188 ILE A N 1
ATOM 1489 C CA . ILE A 1 188 ? 14.671 -1.895 -21.483 1.00 89.81 188 ILE A CA 1
ATOM 1490 C C . ILE A 1 188 ? 13.858 -2.092 -22.762 1.00 89.81 188 ILE A C 1
ATOM 1492 O O . ILE A 1 188 ? 12.674 -1.760 -22.778 1.00 89.81 188 ILE A O 1
ATOM 1496 N N . LYS A 1 189 ? 14.434 -2.716 -23.798 1.00 88.88 189 LYS A N 1
ATOM 1497 C CA . LYS A 1 189 ? 13.727 -3.001 -25.057 1.00 88.88 189 LYS A CA 1
ATOM 1498 C C . LYS A 1 189 ? 12.669 -4.093 -24.903 1.00 88.88 189 LYS A C 1
ATOM 1500 O O . LYS A 1 189 ? 11.787 -4.210 -25.750 1.00 88.88 189 LYS A O 1
ATOM 1505 N N . LYS A 1 190 ? 12.728 -4.876 -23.821 1.00 89.00 190 LYS A N 1
ATOM 1506 C CA . LYS A 1 190 ? 11.712 -5.879 -23.474 1.00 89.00 190 LYS A CA 1
ATOM 1507 C C . LYS A 1 190 ? 10.577 -5.313 -22.615 1.00 89.00 190 LYS A C 1
ATOM 1509 O O . LYS A 1 190 ? 9.579 -6.009 -22.408 1.00 89.00 190 LYS A O 1
ATOM 1514 N N . CYS A 1 191 ? 10.688 -4.075 -22.128 1.00 88.06 191 CYS A N 1
ATOM 1515 C CA . CYS A 1 191 ? 9.607 -3.415 -21.400 1.00 88.06 191 CYS A CA 1
ATOM 1516 C C . CYS A 1 191 ? 8.474 -3.061 -22.377 1.00 88.06 191 CYS A C 1
ATOM 1518 O O . CYS A 1 191 ? 8.585 -2.124 -23.165 1.00 88.06 191 CYS A O 1
ATOM 1520 N N . SER A 1 192 ? 7.391 -3.837 -22.353 1.00 82.12 192 SER A N 1
ATOM 1521 C CA . SER A 1 192 ? 6.273 -3.694 -23.299 1.00 82.12 192 SER A CA 1
ATOM 1522 C C . SER A 1 192 ? 5.225 -2.686 -22.839 1.00 82.12 192 SER A C 1
ATOM 1524 O O . SER A 1 192 ? 4.510 -2.114 -23.659 1.00 82.12 192 SER A O 1
ATOM 1526 N N . LEU A 1 193 ? 5.104 -2.490 -21.525 1.00 78.94 193 LEU A N 1
ATOM 1527 C CA . LEU A 1 193 ? 4.136 -1.584 -20.926 1.00 78.94 193 LEU A CA 1
ATOM 1528 C C . LEU A 1 193 ? 4.613 -1.160 -19.540 1.00 78.94 193 LEU A C 1
ATOM 1530 O O . LEU A 1 193 ? 5.117 -1.974 -18.769 1.00 78.94 193 LEU A O 1
ATOM 1534 N N . TRP A 1 194 ? 4.365 0.092 -19.178 1.00 76.69 194 TRP A N 1
ATOM 1535 C CA . TRP A 1 194 ? 4.431 0.503 -17.786 1.00 76.69 194 TRP A CA 1
ATOM 1536 C C . TRP A 1 194 ? 3.187 1.294 -17.398 1.00 76.69 194 TRP A C 1
ATOM 1538 O O . TRP A 1 194 ? 2.566 1.957 -18.231 1.00 76.69 194 TRP A O 1
ATOM 1548 N N . ILE A 1 195 ? 2.796 1.162 -16.136 1.00 72.62 195 ILE A N 1
ATOM 1549 C CA . ILE A 1 195 ? 1.581 1.750 -15.570 1.00 72.62 195 ILE A CA 1
ATOM 1550 C C . ILE A 1 195 ? 1.911 2.469 -14.267 1.00 72.62 195 ILE A C 1
ATOM 1552 O O . ILE A 1 195 ? 2.915 2.177 -13.624 1.00 72.62 195 ILE A O 1
ATOM 1556 N N . THR A 1 196 ? 1.066 3.414 -13.879 1.00 71.62 196 THR A N 1
ATOM 1557 C CA . THR A 1 196 ? 1.158 4.122 -12.601 1.00 71.62 196 THR A CA 1
ATOM 1558 C C . THR A 1 196 ? -0.242 4.438 -12.099 1.00 71.62 196 THR A C 1
ATOM 1560 O O . THR A 1 196 ? -1.166 4.609 -12.899 1.00 71.62 196 THR A O 1
ATOM 1563 N N . ASP A 1 197 ? -0.386 4.505 -10.780 1.00 66.19 197 ASP A N 1
ATOM 1564 C CA . ASP A 1 197 ? -1.588 4.983 -10.091 1.00 66.19 197 ASP A CA 1
ATOM 1565 C C . ASP A 1 197 ? -1.933 6.450 -10.423 1.00 66.19 197 ASP A C 1
ATOM 1567 O O . ASP A 1 197 ? -3.094 6.856 -10.331 1.00 66.19 197 ASP A O 1
ATOM 1571 N N . ASN A 1 198 ? -0.956 7.244 -10.877 1.00 64.69 198 ASN A N 1
ATOM 1572 C CA . ASN A 1 198 ? -1.121 8.663 -11.150 1.00 64.69 198 ASN A CA 1
ATOM 1573 C C . ASN A 1 198 ? -1.000 8.981 -12.645 1.00 64.69 198 ASN A C 1
ATOM 1575 O O . ASN A 1 198 ? 0.064 9.258 -13.201 1.00 64.69 198 ASN A O 1
ATOM 1579 N N . ILE A 1 199 ? -2.156 9.016 -13.301 1.00 67.19 199 ILE A N 1
ATOM 1580 C CA . ILE A 1 199 ? -2.268 9.235 -14.747 1.00 67.19 199 ILE A CA 1
ATOM 1581 C C . ILE A 1 199 ? -2.019 10.686 -15.191 1.00 67.19 199 ILE A C 1
ATOM 1583 O O . ILE A 1 199 ? -1.922 10.948 -16.394 1.00 67.19 199 ILE A O 1
ATOM 1587 N N . ALA A 1 200 ? -1.906 11.636 -14.253 1.00 65.88 200 ALA A N 1
ATOM 1588 C CA . ALA A 1 200 ? -1.889 13.071 -14.552 1.00 65.88 200 ALA A CA 1
ATOM 1589 C C . ALA A 1 200 ? -0.688 13.507 -15.409 1.00 65.88 200 ALA A C 1
ATOM 1591 O O . ALA A 1 200 ? -0.766 14.502 -16.125 1.00 65.88 200 ALA A O 1
ATOM 1592 N N . TYR A 1 201 ? 0.415 12.760 -15.354 1.00 69.44 201 TYR A N 1
ATOM 1593 C CA . TYR A 1 201 ? 1.648 13.035 -16.099 1.00 69.44 201 TYR A CA 1
ATOM 1594 C C . TYR A 1 201 ? 1.947 11.997 -17.196 1.00 69.44 201 TYR A C 1
ATOM 1596 O O . TYR A 1 201 ? 2.948 12.127 -17.906 1.00 69.44 201 TYR A O 1
ATOM 1604 N N . LEU A 1 202 ? 1.092 10.979 -17.360 1.00 68.12 202 LEU A N 1
ATOM 1605 C CA . LEU A 1 202 ? 1.254 9.938 -18.381 1.00 68.12 202 LEU A CA 1
ATOM 1606 C C . LEU A 1 202 ? 0.972 10.459 -19.789 1.00 68.12 202 LEU A C 1
ATOM 1608 O O . LEU A 1 202 ? 1.728 10.180 -20.722 1.00 68.12 202 LEU A O 1
ATOM 1612 N N . SER A 1 203 ? -0.119 11.210 -19.934 1.00 63.00 203 SER A N 1
ATOM 1613 C CA . SER A 1 203 ? -0.643 11.635 -21.230 1.00 63.00 203 SER A CA 1
ATOM 1614 C C . SER A 1 203 ? -0.234 13.072 -21.557 1.00 63.00 203 SER A C 1
ATOM 1616 O O . SER A 1 203 ? -0.311 13.978 -20.732 1.00 63.00 203 SER A O 1
ATOM 1618 N N . GLY A 1 204 ? 0.250 13.280 -22.779 1.00 61.09 204 GLY A N 1
ATOM 1619 C CA . GLY A 1 204 ? 0.661 14.587 -23.272 1.00 61.09 204 GLY A CA 1
ATOM 1620 C C . GLY A 1 204 ? 1.337 14.443 -24.625 1.00 61.09 204 GLY A C 1
ATOM 1621 O O . GLY A 1 204 ? 2.362 13.776 -24.722 1.00 61.09 204 GLY A O 1
ATOM 1622 N N . ASP A 1 205 ? 0.775 15.095 -25.643 1.00 56.00 205 ASP A N 1
ATOM 1623 C CA . ASP A 1 205 ? 1.060 14.888 -27.073 1.00 56.00 205 ASP A CA 1
ATOM 1624 C C . ASP A 1 205 ? 2.564 14.792 -27.416 1.00 56.00 205 ASP A C 1
ATOM 1626 O O . ASP A 1 205 ? 2.986 13.945 -28.194 1.00 56.00 205 ASP A O 1
ATOM 1630 N N . LYS A 1 206 ? 3.403 15.621 -26.774 1.00 60.44 206 LYS A N 1
ATOM 1631 C CA . LYS A 1 206 ? 4.876 15.608 -26.933 1.00 60.44 206 LYS A CA 1
ATOM 1632 C C . LYS A 1 206 ? 5.666 15.674 -25.625 1.00 60.44 206 LYS A C 1
ATOM 1634 O O . LYS A 1 206 ? 6.882 15.832 -25.643 1.00 60.44 206 LYS A O 1
ATOM 1639 N N . LYS A 1 207 ? 4.972 15.659 -24.488 1.00 74.25 207 LYS A N 1
ATOM 1640 C CA . LYS A 1 207 ? 5.560 15.897 -23.157 1.00 74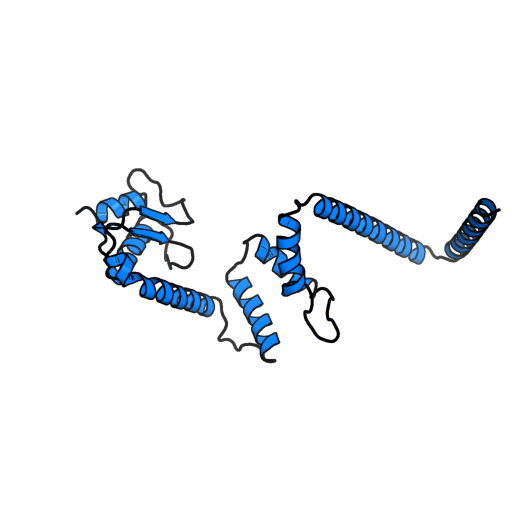.25 207 LYS A CA 1
ATOM 1641 C C . LYS A 1 207 ? 5.011 14.961 -22.084 1.00 74.25 207 LYS A C 1
ATOM 1643 O O . LYS A 1 207 ? 5.280 15.195 -20.916 1.00 74.25 207 LYS A O 1
ATOM 1648 N N . GLY A 1 208 ? 4.212 13.959 -22.450 1.00 78.25 208 GLY A N 1
ATOM 1649 C CA . GLY A 1 208 ? 3.768 12.926 -21.517 1.00 78.25 208 GLY A CA 1
ATOM 1650 C C . GLY A 1 208 ? 4.908 11.968 -21.182 1.00 78.25 208 GLY A C 1
ATOM 1651 O O . GLY A 1 208 ? 5.800 11.748 -22.005 1.00 78.25 208 GLY A O 1
ATOM 1652 N N . ALA A 1 209 ? 4.876 11.381 -19.987 1.00 77.94 209 ALA A N 1
ATOM 1653 C CA . ALA A 1 209 ? 5.927 10.479 -19.519 1.00 77.94 209 ALA A CA 1
ATOM 1654 C C . ALA A 1 209 ? 6.109 9.272 -20.452 1.00 77.94 209 ALA A C 1
ATOM 1656 O O . ALA A 1 209 ? 7.232 8.849 -20.698 1.00 77.94 209 ALA A O 1
ATOM 1657 N N . VAL A 1 210 ? 5.016 8.748 -21.023 1.00 78.62 210 VAL A N 1
ATOM 1658 C CA . VAL A 1 210 ? 5.055 7.611 -21.962 1.00 78.62 210 VAL A CA 1
ATOM 1659 C C . VAL A 1 210 ? 5.768 7.988 -23.260 1.00 78.62 210 VAL A C 1
ATOM 1661 O O . VAL A 1 210 ? 6.563 7.209 -23.783 1.00 78.62 210 VAL A O 1
ATOM 1664 N N . VAL A 1 211 ? 5.520 9.200 -23.761 1.00 78.69 211 VAL A N 1
ATOM 1665 C CA . VAL A 1 211 ? 6.168 9.714 -24.974 1.00 78.69 211 VAL A CA 1
ATOM 1666 C C . VAL A 1 211 ? 7.662 9.911 -24.724 1.00 78.69 211 VAL A C 1
ATOM 1668 O O . VAL A 1 211 ? 8.471 9.451 -25.522 1.00 78.69 211 VAL A O 1
ATOM 1671 N N . LEU A 1 212 ? 8.032 10.528 -23.596 1.00 81.12 212 LEU A N 1
ATOM 1672 C CA . LEU A 1 212 ? 9.435 10.733 -23.217 1.00 81.12 212 LEU A CA 1
ATOM 1673 C C . LEU A 1 212 ? 10.171 9.411 -22.978 1.00 81.12 212 LEU A C 1
ATOM 1675 O O . LEU A 1 212 ? 11.298 9.261 -23.434 1.00 81.12 212 LEU A O 1
ATOM 1679 N N . PHE A 1 213 ? 9.524 8.440 -22.329 1.00 82.62 213 PHE A N 1
ATOM 1680 C CA . PHE A 1 213 ? 10.049 7.083 -22.197 1.00 82.62 213 PHE A CA 1
ATOM 1681 C C . PHE A 1 213 ? 10.341 6.490 -23.578 1.00 82.62 213 PHE A C 1
ATOM 1683 O O . PHE A 1 213 ? 11.476 6.137 -23.855 1.00 82.62 213 PHE A O 1
ATOM 1690 N N . THR A 1 214 ? 9.352 6.491 -24.475 1.00 80.38 214 THR A N 1
ATOM 1691 C CA . THR A 1 214 ? 9.479 5.922 -25.827 1.00 80.38 214 THR A CA 1
ATOM 1692 C C . THR A 1 214 ? 10.604 6.575 -26.633 1.00 80.38 214 THR A C 1
ATOM 1694 O O . THR A 1 214 ? 11.348 5.874 -27.313 1.00 80.38 214 THR A O 1
ATOM 1697 N N . ILE A 1 215 ? 10.741 7.906 -26.559 1.00 81.50 215 ILE A N 1
ATOM 1698 C CA . ILE A 1 215 ? 11.833 8.647 -27.211 1.00 81.50 215 ILE A CA 1
ATOM 1699 C C . ILE A 1 215 ? 13.186 8.183 -26.664 1.00 81.50 215 ILE A C 1
ATOM 1701 O O . ILE A 1 215 ? 14.078 7.862 -27.437 1.00 81.50 215 ILE A O 1
ATOM 1705 N N . ASN A 1 216 ? 13.318 8.091 -25.342 1.00 79.75 216 ASN A N 1
ATOM 1706 C CA . ASN A 1 216 ? 14.586 7.780 -24.685 1.00 79.75 216 ASN A CA 1
ATOM 1707 C C . ASN A 1 216 ? 14.979 6.292 -24.748 1.00 79.75 216 ASN A C 1
ATOM 1709 O O . ASN A 1 216 ? 16.089 5.947 -24.346 1.00 79.75 216 ASN A O 1
ATOM 1713 N N . THR A 1 217 ? 14.086 5.404 -25.198 1.00 77.56 217 THR A N 1
ATOM 1714 C CA . THR A 1 217 ? 14.334 3.951 -25.264 1.00 77.56 217 THR A CA 1
ATOM 1715 C C . THR A 1 217 ? 14.419 3.386 -26.680 1.00 77.56 217 THR A C 1
ATOM 1717 O O . THR A 1 217 ? 14.848 2.243 -26.837 1.00 77.56 217 THR A O 1
ATOM 1720 N N . ASN A 1 218 ? 13.993 4.146 -27.696 1.00 69.81 218 ASN A N 1
ATOM 1721 C CA . ASN A 1 218 ? 13.983 3.715 -29.100 1.00 69.81 218 ASN A CA 1
ATOM 1722 C C . ASN A 1 218 ? 15.157 4.248 -29.942 1.00 69.81 218 ASN A C 1
ATOM 1724 O O . ASN A 1 218 ? 15.171 3.988 -31.146 1.00 69.81 218 ASN A O 1
ATOM 1728 N N . ASP A 1 219 ? 16.128 4.929 -29.328 1.00 49.56 219 ASP A N 1
ATOM 1729 C CA . ASP A 1 219 ? 17.435 5.218 -29.944 1.00 49.56 219 ASP A CA 1
ATOM 1730 C C . ASP A 1 219 ? 18.387 3.998 -29.894 1.00 49.56 219 ASP A C 1
ATOM 1732 O O . ASP A 1 219 ? 18.396 3.239 -28.889 1.00 49.56 219 ASP A O 1
#

Sequence (219 aa):
MEAQKSKAKRDDKKRKVNEIIDEMDESKLDNTLNLITNLMESSKERINLISSVQQLSEEEIPAADHPIKTMMCYPKGPNEGKLISPYLQNKAYEYTIGQLSMHFTVECTKLIYEYLLGEEPRNWLSTSTLRTWHQDVSHIHVSSQISQIAMAPAFSIMIDESTYIPKCNADTVATTVINTINKDGLDIKKCSLWITDNIAYLSGDKKGAVVLFTINTND